Protein AF-A0A843HY31-F1 (afdb_monomer_lite)

Secondary structure (DSSP, 8-state):
--HHHHHHHHHHHHHHHHHHHHHHHHHHHHHHHHHHHHHHHHSPPPTT-EE-TTS-EE-TTT--BSEEEEEETTEEEEEE---HHHHHHHHHHHHHHHHHHHHHHH--SSPEEE-TT--EEE-HHHHHHHHHTT-S---EEE-TTS-HHHHHHHHHHHHHHHHT----HHHHHHHHHH--S--GGGT---GGGS-GGG-PPP-TTT-------EEEPTTT--EEEGGG----------

pLDDT: mean 78.97, std 13.68, range [35.19, 96.44]

Sequence (238 aa):
MTNKEALKLLQSLNITLGVRLEQIRMNFENFIDKVAAAAEQNNAVENGDYIGDNGLLYCGKCNTPKQCEVEAFGKKRNVYCICKCKAEKLEATRAVDMVANSIREFGFKVPIVVDKDNVIVAGHTRLKAAEKLGIKKVPVIVADDLDEEQIKAFRLADNKTAELAEWDFAKLEEELKEIEMEMSQFGFTSFEDVDWAGVEDLNDNNYDPPEKEMLECPNCHHVDTANRFKKVEGSADE

Structure (mmCIF, N/CA/C/O backbone):
data_AF-A0A843HY31-F1
#
_entry.id   AF-A0A843HY31-F1
#
loop_
_atom_site.group_PDB
_atom_site.id
_atom_site.type_symbol
_atom_site.label_atom_id
_atom_site.label_alt_id
_atom_site.label_comp_id
_atom_site.label_asym_id
_atom_site.label_entity_id
_atom_site.label_seq_id
_atom_site.pdbx_PDB_ins_code
_atom_site.Cartn_x
_atom_site.Cartn_y
_atom_site.Cartn_z
_atom_site.occupancy
_atom_site.B_iso_or_equiv
_atom_site.auth_seq_id
_atom_site.auth_comp_id
_atom_site.auth_asym_id
_atom_site.auth_atom_id
_atom_site.pdbx_PDB_model_num
ATOM 1 N N . MET A 1 1 ? -9.584 42.801 51.702 1.00 55.28 1 MET A N 1
ATOM 2 C CA . MET A 1 1 ? -10.502 41.714 51.314 1.00 55.28 1 MET A CA 1
ATOM 3 C C . MET A 1 1 ? -11.025 41.073 52.585 1.00 55.28 1 MET A C 1
ATOM 5 O O . MET A 1 1 ? -10.232 40.570 53.371 1.00 55.28 1 MET A O 1
ATOM 9 N N . THR A 1 2 ? -12.321 41.175 52.851 1.00 68.56 2 THR A N 1
ATOM 10 C CA . THR A 1 2 ? -12.939 40.503 54.004 1.00 68.56 2 THR A CA 1
ATOM 11 C C . THR A 1 2 ? -13.049 38.997 53.732 1.00 68.56 2 THR A C 1
ATOM 13 O O . THR A 1 2 ? -13.167 38.585 52.578 1.00 68.56 2 THR A O 1
ATOM 16 N N . ASN A 1 3 ? -13.071 38.151 54.773 1.00 60.94 3 ASN A N 1
ATOM 17 C CA . ASN A 1 3 ? -13.284 36.696 54.617 1.00 60.94 3 ASN A CA 1
ATOM 18 C C . ASN A 1 3 ? -14.548 36.362 53.799 1.00 60.94 3 ASN A C 1
ATOM 20 O O . ASN A 1 3 ? -14.604 35.348 53.111 1.00 60.94 3 ASN A O 1
ATOM 24 N N . LYS A 1 4 ? -15.550 37.250 53.820 1.00 62.88 4 LYS A N 1
ATOM 25 C CA . LYS A 1 4 ? -16.799 37.121 53.060 1.00 62.88 4 LYS A CA 1
ATOM 26 C C . LYS A 1 4 ? -16.617 37.364 51.553 1.00 62.88 4 LYS A C 1
ATOM 28 O O . LYS A 1 4 ? -17.332 36.768 50.754 1.00 62.88 4 LYS A O 1
ATOM 33 N N . GLU A 1 5 ? -15.670 38.214 51.162 1.00 65.38 5 GLU A N 1
ATOM 34 C CA . GLU A 1 5 ? -15.313 38.471 49.758 1.00 65.38 5 GLU A CA 1
ATOM 35 C C . GLU A 1 5 ? -14.440 37.347 49.189 1.00 65.38 5 GLU A C 1
ATOM 37 O O . GLU A 1 5 ? -14.683 36.900 48.070 1.00 65.38 5 GLU A O 1
ATOM 42 N N . ALA A 1 6 ? -13.497 36.825 49.983 1.00 58.88 6 ALA A N 1
ATOM 43 C CA . ALA A 1 6 ? -12.679 35.670 49.604 1.00 58.88 6 ALA A CA 1
ATOM 44 C C . ALA A 1 6 ? -13.532 34.405 49.384 1.00 58.88 6 ALA A C 1
ATOM 46 O O . ALA A 1 6 ? -13.335 33.688 48.405 1.00 58.88 6 ALA A O 1
ATOM 47 N N . LEU A 1 7 ? -14.538 34.171 50.238 1.00 62.31 7 LEU A N 1
ATOM 48 C CA . LEU A 1 7 ? -15.457 33.037 50.097 1.00 62.31 7 LEU A CA 1
ATOM 49 C C . LEU A 1 7 ? -16.312 33.133 48.821 1.00 62.31 7 LEU A C 1
ATOM 51 O O . LEU A 1 7 ? -16.520 32.129 48.146 1.00 62.31 7 LEU A O 1
ATOM 55 N N . LYS A 1 8 ? -16.767 34.341 48.458 1.00 66.31 8 LYS A N 1
ATOM 56 C CA . LYS A 1 8 ? -17.518 34.573 47.212 1.00 66.31 8 LYS A CA 1
ATOM 57 C C . LYS A 1 8 ? -16.664 34.335 45.966 1.00 66.31 8 LYS A C 1
ATOM 59 O O . LYS A 1 8 ? -17.167 33.758 45.008 1.00 66.31 8 LYS A O 1
ATOM 64 N N . LEU A 1 9 ? -15.393 34.742 45.992 1.00 65.31 9 LEU A N 1
ATOM 65 C CA . LEU A 1 9 ? -14.428 34.492 44.914 1.00 65.31 9 LEU A CA 1
ATOM 66 C C . LEU A 1 9 ? -14.109 33.000 44.754 1.00 65.31 9 LEU A C 1
ATOM 68 O O . LEU A 1 9 ? -14.070 32.499 43.636 1.00 65.31 9 LEU A O 1
ATOM 72 N N . LEU A 1 10 ? -13.935 32.268 45.859 1.00 54.38 10 LEU A N 1
ATOM 73 C CA . LEU A 1 10 ? -13.732 30.815 45.820 1.00 54.38 10 LEU A CA 1
ATOM 74 C C . LEU A 1 10 ? -14.971 30.077 45.295 1.00 54.38 10 LEU A C 1
ATOM 76 O O . LEU A 1 10 ? -14.845 29.155 44.491 1.00 54.38 10 LEU A O 1
ATOM 80 N N . GLN A 1 11 ? -16.171 30.507 45.697 1.00 57.31 11 GLN A N 1
ATOM 81 C CA . GLN A 1 11 ? -17.425 29.956 45.179 1.00 57.31 11 GLN A CA 1
ATOM 82 C C . GLN A 1 11 ? -17.591 30.224 43.677 1.00 57.31 11 GLN A C 1
ATOM 84 O O . GLN A 1 11 ? -17.945 29.306 42.938 1.00 57.31 11 GLN A O 1
ATOM 89 N N . SER A 1 12 ? -17.298 31.439 43.199 1.00 63.44 12 SER A N 1
ATOM 90 C CA . SER A 1 12 ? -17.402 31.765 41.771 1.00 63.44 12 SER A CA 1
ATOM 91 C C . SER A 1 12 ? -16.345 31.052 40.920 1.00 63.44 12 SER A C 1
ATOM 93 O O . SER A 1 12 ? -16.667 30.597 39.822 1.00 63.44 12 SER A O 1
ATOM 95 N N . LEU A 1 13 ? -15.116 30.886 41.422 1.00 57.25 13 LEU A N 1
ATOM 96 C CA . LEU A 1 13 ? -14.062 30.101 40.765 1.00 57.25 13 LEU A CA 1
ATOM 97 C C . LEU A 1 13 ? -14.448 28.621 40.635 1.00 57.25 13 LEU A C 1
ATOM 99 O O . LEU A 1 13 ? -14.335 28.075 39.540 1.00 57.25 13 LEU A O 1
ATOM 103 N N . ASN A 1 14 ? -14.977 27.998 41.695 1.00 53.09 14 ASN A N 1
ATOM 104 C CA . ASN A 1 14 ? -15.462 26.612 41.645 1.00 53.09 14 ASN A CA 1
ATOM 105 C C . ASN A 1 14 ? -16.632 26.429 40.671 1.00 53.09 14 ASN A C 1
ATOM 107 O O . ASN A 1 14 ? -16.659 25.450 39.930 1.00 53.09 14 ASN A O 1
ATOM 111 N N . ILE A 1 15 ? -17.577 27.376 40.627 1.00 63.41 15 ILE A N 1
ATOM 112 C CA . ILE A 1 15 ? -18.678 27.349 39.650 1.00 63.41 15 ILE A CA 1
ATOM 113 C C . ILE A 1 15 ? -18.122 27.454 38.223 1.00 63.41 15 ILE A C 1
ATOM 115 O O . ILE A 1 15 ? -18.521 26.692 37.348 1.00 63.41 15 ILE A O 1
ATOM 119 N N . THR A 1 16 ? -17.168 28.357 37.986 1.00 60.66 16 THR A N 1
ATOM 120 C CA . THR A 1 16 ? -16.591 28.576 36.649 1.00 60.66 16 THR A CA 1
ATOM 121 C C . THR A 1 16 ? -15.786 27.361 36.179 1.00 60.66 16 THR A C 1
ATOM 123 O O . THR A 1 16 ? -15.921 26.952 35.029 1.00 60.66 16 THR A O 1
ATOM 126 N N . LEU A 1 17 ? -14.996 26.745 37.065 1.00 55.59 17 LEU A N 1
ATOM 127 C CA . LEU A 1 17 ? -14.279 25.491 36.802 1.00 55.59 17 LEU A CA 1
ATOM 128 C C . LEU A 1 17 ? -15.244 24.331 36.533 1.00 55.59 17 LEU A C 1
ATOM 130 O O . LEU A 1 17 ? -15.039 23.590 35.575 1.00 55.59 17 LEU A O 1
ATOM 134 N N . GLY A 1 18 ? -16.324 24.219 37.313 1.00 59.91 18 GLY A N 1
ATOM 135 C CA . GLY A 1 18 ? -17.368 23.211 37.111 1.00 59.91 18 GLY A CA 1
ATOM 136 C C . GLY A 1 18 ? -18.074 23.348 35.759 1.00 59.91 18 GLY A C 1
ATOM 137 O O . GLY A 1 18 ? -18.205 22.367 35.037 1.00 59.91 18 GLY A O 1
ATOM 138 N N . VAL A 1 19 ? -18.445 24.570 35.360 1.00 62.41 19 VAL A N 1
ATOM 139 C CA . VAL A 1 19 ? -19.055 24.842 34.043 1.00 62.41 19 VAL A CA 1
ATOM 140 C C . VAL A 1 19 ? -18.081 24.530 32.903 1.00 62.41 19 VAL A C 1
ATOM 142 O O . VAL A 1 19 ? -18.484 23.987 31.877 1.00 62.41 19 VAL A O 1
ATOM 145 N N . ARG A 1 20 ? -16.788 24.831 33.073 1.00 64.00 20 ARG A N 1
ATOM 146 C CA . ARG A 1 20 ? -15.760 24.563 32.055 1.00 64.00 20 ARG A CA 1
ATOM 147 C C . ARG A 1 20 ? -15.500 23.064 31.880 1.00 64.00 20 ARG A C 1
ATOM 149 O O . ARG A 1 20 ? -15.344 22.617 30.749 1.00 64.00 20 ARG A O 1
ATOM 156 N N . LEU A 1 21 ? -15.506 22.296 32.972 1.00 61.78 21 LEU A N 1
ATOM 157 C CA . LEU A 1 21 ? -15.411 20.833 32.947 1.00 61.78 21 LEU A CA 1
ATOM 158 C C . LEU A 1 21 ? -16.640 20.194 32.291 1.00 61.78 21 LEU A C 1
ATOM 160 O O . LEU A 1 21 ? -16.485 19.320 31.440 1.00 61.78 21 LEU A O 1
ATOM 164 N N . GLU A 1 22 ? -17.844 20.675 32.606 1.00 66.25 22 GLU A N 1
ATOM 165 C CA . GLU A 1 22 ? -19.076 20.172 31.988 1.00 66.25 22 GLU A CA 1
ATOM 166 C C . GLU A 1 22 ? -19.134 20.506 30.487 1.00 66.25 22 GLU A C 1
ATOM 168 O O . GLU A 1 22 ? -19.556 19.682 29.679 1.00 66.25 22 GLU A O 1
ATOM 173 N N . GLN A 1 23 ? -18.620 21.673 30.083 1.00 66.44 23 GLN A N 1
ATOM 174 C CA . GLN A 1 23 ? -18.510 22.053 28.673 1.00 66.44 23 GLN A CA 1
ATOM 175 C C . GLN A 1 23 ? -17.504 21.178 27.911 1.00 66.44 23 GLN A C 1
ATOM 177 O O . GLN A 1 23 ? -17.782 20.773 26.782 1.00 66.44 23 GLN A O 1
ATOM 182 N N . ILE A 1 24 ? -16.349 20.864 28.509 1.00 69.00 24 ILE A N 1
ATOM 183 C CA . ILE A 1 24 ? -15.359 19.941 27.926 1.00 69.00 24 ILE A CA 1
ATOM 184 C C . ILE A 1 24 ? -15.965 18.542 27.785 1.00 69.00 24 ILE A C 1
ATOM 186 O O . ILE A 1 24 ? -15.855 17.933 26.721 1.00 69.00 24 ILE A O 1
ATOM 190 N N . ARG A 1 25 ? -16.676 18.070 28.814 1.00 70.62 25 ARG A N 1
ATOM 191 C CA . ARG A 1 25 ? -17.401 16.798 28.787 1.00 70.62 25 ARG A CA 1
ATOM 192 C C . ARG A 1 25 ? -18.459 16.770 27.681 1.00 70.62 25 ARG A C 1
ATOM 194 O O . ARG A 1 25 ? -18.478 15.821 26.907 1.00 70.62 25 ARG A O 1
ATOM 201 N N . MET A 1 26 ? -19.293 17.805 27.560 1.00 68.88 26 MET A N 1
ATOM 202 C CA . MET A 1 26 ? -20.284 17.916 26.479 1.00 68.88 26 MET A CA 1
ATOM 203 C C . MET A 1 26 ? -19.630 17.934 25.095 1.00 68.88 26 MET A C 1
ATOM 205 O O . MET A 1 26 ? -20.127 17.298 24.169 1.00 68.88 26 MET A O 1
ATOM 209 N N . ASN A 1 27 ? -18.519 18.655 24.930 1.00 74.12 27 ASN A N 1
ATOM 210 C CA . ASN A 1 27 ? -17.796 18.699 23.659 1.00 74.12 27 ASN A CA 1
ATOM 211 C C . ASN A 1 27 ? -17.230 17.321 23.290 1.00 74.12 27 ASN A C 1
ATOM 213 O O . ASN A 1 27 ? -17.292 16.937 22.124 1.00 74.12 27 ASN A O 1
ATOM 217 N N . PHE A 1 28 ? -16.730 16.572 24.275 1.00 69.94 28 PHE A N 1
ATOM 218 C CA . PHE A 1 28 ? -16.231 15.217 24.072 1.00 69.94 28 PHE A CA 1
ATOM 219 C C . PHE A 1 28 ? -17.364 14.217 23.793 1.00 69.94 28 PHE A C 1
ATOM 221 O O . PHE A 1 28 ? -17.257 13.453 22.842 1.00 69.94 28 PHE A O 1
ATOM 228 N N . GLU A 1 29 ? -18.480 14.257 24.536 1.00 70.56 29 GLU A N 1
ATOM 229 C CA . GLU A 1 29 ? -19.664 13.422 24.253 1.00 70.56 29 GLU A CA 1
ATOM 230 C C . GLU A 1 29 ? -20.177 13.674 22.819 1.00 70.56 29 GLU A C 1
ATOM 232 O O . GLU A 1 29 ? -20.339 12.730 22.048 1.00 70.56 29 GLU A O 1
ATOM 237 N N . ASN A 1 30 ? -20.293 14.942 22.403 1.00 73.12 30 ASN A N 1
ATOM 238 C CA . ASN A 1 30 ? -20.674 15.309 21.033 1.00 73.12 30 ASN A CA 1
ATOM 239 C C . ASN A 1 30 ? -19.665 14.839 19.972 1.00 73.12 30 ASN A C 1
ATOM 241 O O . ASN A 1 30 ? -20.046 14.548 18.837 1.00 73.12 30 ASN A O 1
ATOM 245 N N . PHE A 1 31 ? -18.371 14.823 20.298 1.00 74.00 31 PHE A N 1
ATOM 246 C CA . PHE A 1 31 ? -17.336 14.302 19.407 1.00 74.00 31 PHE A CA 1
ATOM 247 C C . PHE A 1 31 ? -17.479 12.788 19.232 1.00 74.00 31 PHE A C 1
ATOM 249 O O . PHE A 1 31 ? -17.497 12.316 18.097 1.00 74.00 31 PHE A O 1
ATOM 256 N N . ILE A 1 32 ? -17.666 12.046 20.327 1.00 68.00 32 ILE A N 1
ATOM 257 C CA . ILE A 1 32 ? -17.896 10.597 20.294 1.00 68.00 32 ILE A CA 1
ATOM 258 C C . ILE A 1 32 ? -19.148 10.258 19.479 1.00 68.00 32 ILE A C 1
ATOM 260 O O . ILE A 1 32 ? -19.078 9.381 18.620 1.00 68.00 32 ILE A O 1
ATOM 264 N N . ASP A 1 33 ? -20.252 10.986 19.659 1.00 69.69 33 ASP A N 1
ATOM 265 C CA . ASP A 1 33 ? -21.485 10.758 18.893 1.00 69.69 33 ASP A CA 1
ATOM 266 C C . ASP A 1 33 ? -21.287 11.013 17.387 1.00 69.69 33 ASP A C 1
ATOM 268 O O . ASP A 1 33 ? -21.776 10.254 16.547 1.00 69.69 33 ASP A O 1
ATOM 272 N N . LYS A 1 34 ? -20.511 12.042 17.020 1.00 70.81 34 LYS A N 1
ATOM 273 C CA . LYS A 1 34 ? -20.154 12.312 15.616 1.00 70.81 34 LYS A CA 1
ATOM 274 C C . LYS A 1 34 ? -19.265 11.225 15.021 1.00 70.81 34 LYS A C 1
ATOM 276 O O . LYS A 1 34 ? -19.491 10.827 13.880 1.00 70.81 34 LYS A O 1
ATOM 281 N N . VAL A 1 35 ? -18.264 10.757 15.766 1.00 67.06 35 VAL A N 1
ATOM 282 C CA . VAL A 1 35 ? -17.368 9.677 15.329 1.00 67.06 35 VAL A CA 1
ATOM 283 C C . VAL A 1 35 ? -18.152 8.377 15.169 1.00 67.06 35 VAL A C 1
ATOM 285 O O . VAL A 1 35 ? -18.009 7.713 14.145 1.00 67.06 35 VAL A O 1
ATOM 288 N N . ALA A 1 36 ? -19.037 8.050 16.113 1.00 65.06 36 ALA A N 1
ATOM 289 C CA . ALA A 1 36 ? -19.906 6.880 16.032 1.00 65.06 36 ALA A CA 1
ATOM 290 C C . ALA A 1 36 ? -20.819 6.932 14.793 1.00 65.06 36 ALA A C 1
ATOM 292 O O . ALA A 1 36 ? -20.851 5.975 14.018 1.00 65.06 36 ALA A O 1
ATOM 293 N N . ALA A 1 37 ? -21.470 8.072 14.538 1.00 66.19 37 ALA A N 1
ATOM 294 C CA . ALA A 1 37 ? -22.318 8.267 13.360 1.00 66.19 37 ALA A CA 1
ATOM 295 C C . ALA A 1 37 ? -21.533 8.213 12.032 1.00 66.19 37 ALA A C 1
ATOM 297 O O . ALA A 1 37 ? -22.005 7.652 11.042 1.00 66.19 37 ALA A O 1
ATOM 298 N N . ALA A 1 38 ? -20.316 8.767 11.992 1.00 63.62 38 ALA A N 1
ATOM 299 C CA . ALA A 1 38 ? -19.441 8.681 10.820 1.00 63.62 38 ALA A CA 1
ATOM 300 C C . ALA A 1 38 ? -18.944 7.246 10.572 1.00 63.62 38 ALA A C 1
ATOM 302 O O . ALA A 1 38 ? -18.761 6.831 9.423 1.00 63.62 38 ALA A O 1
ATOM 303 N N . ALA A 1 39 ? -18.734 6.479 11.641 1.00 61.28 39 ALA A N 1
ATOM 304 C CA . ALA A 1 39 ? -18.304 5.094 11.558 1.00 61.28 39 ALA A CA 1
ATOM 305 C C . ALA A 1 39 ? -19.439 4.176 11.062 1.00 61.28 39 ALA A C 1
ATOM 307 O O . ALA A 1 39 ? -19.169 3.294 10.250 1.00 61.28 39 ALA A O 1
ATOM 308 N N . GLU A 1 40 ? -20.700 4.437 11.431 1.00 61.56 40 GLU A N 1
ATOM 309 C CA . GLU A 1 40 ? -21.890 3.747 10.892 1.00 61.56 40 GLU A CA 1
ATOM 310 C C . GLU A 1 40 ? -22.047 3.912 9.374 1.00 61.56 40 GLU A C 1
ATOM 312 O O . GLU A 1 40 ? -22.313 2.942 8.665 1.00 61.56 40 GLU A O 1
ATOM 317 N N . GLN A 1 41 ? -21.841 5.125 8.853 1.00 57.25 41 GLN A N 1
ATOM 318 C CA . GLN A 1 41 ? -21.967 5.401 7.415 1.00 57.25 41 GLN A CA 1
ATOM 319 C C . GLN A 1 41 ? -20.871 4.722 6.584 1.00 57.25 41 GLN A C 1
ATOM 321 O O . GLN A 1 41 ? -21.101 4.354 5.432 1.00 57.25 41 GLN A O 1
ATOM 326 N N . ASN A 1 42 ? -19.679 4.545 7.162 1.00 57.78 42 ASN A N 1
ATOM 327 C CA . ASN A 1 42 ? -18.534 3.971 6.464 1.00 57.78 42 ASN A CA 1
ATOM 328 C C . ASN A 1 42 ? -18.399 2.458 6.664 1.00 57.78 42 ASN A C 1
ATOM 330 O O . ASN A 1 42 ? -17.878 1.797 5.770 1.00 57.78 42 ASN A O 1
ATOM 334 N N . ASN A 1 43 ? -18.847 1.891 7.788 1.00 62.09 43 ASN A N 1
ATOM 335 C CA . ASN A 1 43 ? -18.750 0.467 8.135 1.00 62.09 43 ASN A CA 1
ATOM 336 C C . ASN A 1 43 ? -20.127 -0.209 8.141 1.00 62.09 43 ASN A C 1
ATOM 338 O O . ASN A 1 43 ? -20.573 -0.731 9.160 1.00 62.09 43 ASN A O 1
ATOM 342 N N . ALA A 1 44 ? -20.783 -0.228 6.979 1.00 65.94 44 ALA A N 1
ATOM 343 C CA . ALA A 1 44 ? -22.019 -0.979 6.799 1.00 65.94 44 ALA A CA 1
ATOM 344 C C . ALA A 1 44 ? -21.813 -2.479 7.087 1.00 65.94 44 ALA A C 1
ATOM 346 O O . ALA A 1 44 ? -20.762 -3.046 6.773 1.00 65.94 44 ALA A O 1
ATOM 347 N N . VAL A 1 45 ? -22.839 -3.111 7.663 1.00 75.75 45 VAL A N 1
ATOM 348 C CA . VAL A 1 45 ? -22.921 -4.572 7.785 1.00 75.75 45 VAL A CA 1
ATOM 349 C C . VAL A 1 45 ? -22.910 -5.161 6.376 1.00 75.75 45 VAL A C 1
ATOM 351 O O . VAL A 1 45 ? -23.760 -4.836 5.545 1.00 75.75 45 VAL A O 1
ATOM 354 N N . GLU A 1 46 ? -21.921 -5.999 6.095 1.00 81.38 46 GLU A N 1
ATOM 355 C CA . GLU A 1 46 ? -21.742 -6.653 4.804 1.00 81.38 46 GLU A CA 1
ATOM 356 C C . GLU A 1 46 ? -22.324 -8.071 4.844 1.00 81.38 46 GLU A C 1
ATOM 358 O O . GLU A 1 46 ? -22.477 -8.689 5.898 1.00 81.38 46 GLU A O 1
ATOM 363 N N . ASN A 1 47 ? -22.656 -8.607 3.669 1.00 77.81 47 ASN A N 1
ATOM 364 C CA . ASN A 1 47 ? -23.191 -9.959 3.569 1.00 77.81 47 ASN A CA 1
ATOM 365 C C . ASN A 1 47 ? -22.147 -10.983 4.057 1.00 77.81 47 ASN A C 1
ATOM 367 O O . ASN A 1 47 ? -21.034 -11.028 3.531 1.00 77.81 47 ASN A O 1
ATOM 371 N N . GLY A 1 48 ? -22.516 -11.784 5.060 1.00 82.25 48 GLY A N 1
ATOM 372 C CA . GLY A 1 48 ? -21.640 -12.753 5.723 1.00 82.25 48 GLY A CA 1
ATOM 373 C C . GLY A 1 48 ? -21.054 -12.291 7.060 1.00 82.25 48 GLY A C 1
ATOM 374 O O . GLY A 1 48 ? -20.505 -13.124 7.777 1.00 82.25 48 GLY A O 1
ATOM 375 N N . ASP A 1 49 ? -21.175 -11.012 7.429 1.00 88.56 49 ASP A N 1
ATOM 376 C CA . ASP A 1 49 ? -20.829 -10.553 8.780 1.00 88.56 49 ASP A CA 1
ATOM 377 C C . ASP A 1 49 ? -21.732 -11.205 9.842 1.00 88.56 49 ASP A C 1
ATOM 379 O O . ASP A 1 49 ? -22.893 -11.529 9.580 1.00 88.56 49 ASP A O 1
ATOM 383 N N . TYR A 1 50 ? -21.209 -11.386 11.057 1.00 87.88 50 TYR A N 1
ATOM 384 C CA . TYR A 1 50 ? -21.916 -12.068 12.146 1.00 87.88 50 TYR A CA 1
ATOM 385 C C . TYR A 1 50 ? -21.689 -11.387 13.499 1.00 87.88 50 TYR A C 1
ATOM 387 O O . TYR A 1 50 ? -20.719 -10.658 13.688 1.00 87.88 50 TYR A O 1
ATOM 395 N N . ILE A 1 51 ? -22.594 -11.621 14.451 1.00 90.44 51 ILE A N 1
ATOM 396 C CA . ILE A 1 51 ? -22.445 -11.166 15.839 1.00 90.44 51 ILE A CA 1
ATOM 397 C C . ILE A 1 51 ? -21.759 -12.275 16.639 1.00 90.44 51 ILE A C 1
ATOM 399 O O . ILE A 1 51 ? -22.214 -13.418 16.614 1.00 90.44 51 ILE A O 1
ATOM 403 N N . GLY A 1 52 ? -20.657 -11.952 17.315 1.00 85.62 52 GLY A N 1
ATOM 404 C CA . GLY A 1 52 ? -19.940 -12.890 18.179 1.00 85.62 52 GLY A CA 1
ATOM 405 C C . GLY A 1 52 ? -20.606 -13.059 19.548 1.00 85.62 52 GLY A C 1
ATOM 406 O O . GLY A 1 52 ? -21.494 -12.296 19.922 1.00 85.62 52 GLY A O 1
ATOM 407 N N . ASP A 1 53 ? -20.130 -14.019 20.342 1.00 84.69 53 ASP A N 1
ATOM 408 C CA . ASP A 1 53 ? -20.679 -14.321 21.681 1.00 84.69 53 ASP A CA 1
ATOM 409 C C . ASP A 1 53 ? -20.608 -13.141 22.669 1.00 84.69 53 ASP A C 1
ATOM 411 O O . ASP A 1 53 ? -21.345 -13.086 23.649 1.00 84.69 53 ASP A O 1
ATOM 415 N N . ASN A 1 54 ? -19.721 -12.180 22.408 1.00 82.88 54 ASN A N 1
ATOM 416 C CA . ASN A 1 54 ? -19.579 -10.933 23.162 1.00 82.88 54 ASN A CA 1
ATOM 417 C C . ASN A 1 54 ? -20.551 -9.826 22.705 1.00 82.88 54 ASN A C 1
ATOM 419 O O . ASN A 1 54 ? -20.462 -8.705 23.198 1.00 82.88 54 ASN A O 1
ATOM 423 N N . GLY A 1 55 ? -21.446 -10.105 21.754 1.00 84.00 55 GLY A N 1
ATOM 424 C CA . GLY A 1 55 ? -22.395 -9.130 21.215 1.00 84.00 55 GLY A CA 1
ATOM 425 C C . GLY A 1 55 ? -21.786 -8.105 20.251 1.00 84.00 55 GLY A C 1
ATOM 426 O O . GLY A 1 55 ? -22.479 -7.162 19.872 1.00 84.00 55 GLY A O 1
ATOM 427 N N . LEU A 1 56 ? -20.520 -8.266 19.846 1.00 87.25 56 LEU A N 1
ATOM 428 C CA . LEU A 1 56 ? -19.852 -7.387 18.878 1.00 87.25 56 LEU A CA 1
ATOM 429 C C . LEU A 1 56 ? -20.019 -7.910 17.447 1.00 87.25 56 LEU A C 1
ATOM 431 O O . LEU A 1 56 ? -20.088 -9.118 17.220 1.00 87.25 56 LEU A O 1
ATOM 435 N N . LEU A 1 57 ? -20.046 -7.001 16.472 1.00 88.00 57 LEU A N 1
ATOM 436 C CA . LEU A 1 57 ? -20.031 -7.336 15.047 1.00 88.00 57 LEU A CA 1
ATOM 437 C C . LEU A 1 57 ? -18.640 -7.799 14.586 1.00 88.00 57 LEU A C 1
ATOM 439 O O . LEU A 1 57 ? -17.638 -7.134 14.850 1.00 88.00 57 LEU A O 1
ATOM 443 N N . TYR A 1 58 ? -18.590 -8.886 13.819 1.00 88.50 58 TYR A N 1
ATOM 444 C CA . TYR A 1 58 ? -17.391 -9.471 13.221 1.00 88.50 58 TYR A CA 1
ATOM 445 C C . TYR A 1 58 ? -17.493 -9.532 11.700 1.00 88.50 58 TYR A C 1
ATOM 447 O O . TYR A 1 58 ? -18.566 -9.710 11.125 1.00 88.50 58 TYR A O 1
ATOM 455 N N . CYS A 1 59 ? -16.340 -9.397 11.044 1.00 87.62 59 CYS A N 1
ATOM 456 C CA . CYS A 1 59 ? -16.244 -9.514 9.598 1.00 87.62 59 CYS A CA 1
ATOM 457 C C . CYS A 1 59 ? -16.393 -10.969 9.138 1.00 87.62 59 CYS A C 1
ATOM 459 O O . CYS A 1 59 ? -15.580 -11.806 9.517 1.00 87.62 59 CYS A O 1
ATOM 461 N N . GLY A 1 60 ? -17.312 -11.240 8.211 1.00 86.38 60 GLY A N 1
ATOM 462 C CA . GLY A 1 60 ? -17.535 -12.587 7.663 1.00 86.38 60 GLY A CA 1
ATOM 463 C C . GLY A 1 60 ? -16.393 -13.180 6.836 1.00 86.38 60 GLY A C 1
ATOM 464 O O . GLY A 1 60 ? -16.401 -14.364 6.516 1.00 86.38 60 GLY A O 1
ATOM 465 N N . LYS A 1 61 ? -15.418 -12.353 6.440 1.00 87.75 61 LYS A N 1
ATOM 466 C CA . LYS A 1 61 ? -14.296 -12.764 5.583 1.00 87.75 61 LYS A CA 1
ATOM 467 C C . LYS A 1 61 ? -13.020 -13.068 6.362 1.00 87.75 61 LYS A C 1
ATOM 469 O O . LYS A 1 61 ? -12.289 -13.982 6.002 1.00 87.75 61 LYS A O 1
ATOM 474 N N . CYS A 1 62 ? -12.710 -12.255 7.368 1.00 87.75 62 CYS A N 1
ATOM 475 C CA . CYS A 1 62 ? -11.459 -12.364 8.128 1.00 87.75 62 CYS A CA 1
ATOM 476 C C . CYS A 1 62 ? -11.665 -12.598 9.621 1.00 87.75 62 CYS A C 1
ATOM 478 O O . CYS A 1 62 ? -10.676 -12.663 10.342 1.00 87.75 62 CYS A O 1
ATOM 480 N N . ASN A 1 63 ? -12.914 -12.672 10.087 1.00 86.75 63 ASN A N 1
ATOM 481 C CA . ASN A 1 63 ? -13.278 -12.921 11.482 1.00 86.75 63 ASN A CA 1
ATOM 482 C C . ASN A 1 63 ? -12.651 -11.934 12.480 1.00 86.75 63 ASN A C 1
ATOM 484 O O . ASN A 1 63 ? -12.567 -12.216 13.670 1.00 86.75 63 ASN A O 1
ATOM 488 N N . THR A 1 64 ? -12.222 -10.756 12.014 1.00 87.38 64 THR A N 1
ATOM 489 C CA . THR A 1 64 ? -11.767 -9.673 12.894 1.00 87.38 64 THR A CA 1
ATOM 490 C C . THR A 1 64 ? -12.950 -8.801 13.311 1.00 87.38 64 THR A C 1
ATOM 492 O O . THR A 1 64 ? -13.899 -8.646 12.527 1.00 87.38 64 THR A O 1
ATOM 495 N N . PRO A 1 65 ? -12.925 -8.244 14.535 1.00 87.56 65 PRO A N 1
ATOM 496 C CA . PRO A 1 65 ? -14.012 -7.415 15.034 1.00 87.56 65 PRO A CA 1
ATOM 497 C C . PRO A 1 65 ? -14.182 -6.153 14.175 1.00 87.56 65 PRO A C 1
ATOM 499 O O . PRO A 1 65 ? -13.228 -5.427 13.900 1.00 87.56 65 PRO A O 1
ATOM 502 N N . LYS A 1 66 ? -15.424 -5.899 13.754 1.00 87.06 66 LYS A N 1
ATOM 503 C CA . LYS A 1 66 ? -15.892 -4.645 13.138 1.00 87.06 66 LYS A CA 1
ATOM 504 C C . LYS A 1 66 ? -16.468 -3.680 14.173 1.00 87.06 66 LYS A C 1
ATOM 506 O O . LYS A 1 66 ? -16.831 -2.561 13.823 1.00 87.06 66 LYS A O 1
ATOM 511 N N . GLN A 1 67 ? -16.565 -4.100 15.430 1.00 88.38 67 GLN A N 1
ATOM 512 C CA . GLN A 1 67 ? -16.949 -3.261 16.554 1.00 88.38 67 GLN A CA 1
ATOM 513 C C . GLN A 1 67 ? -16.056 -3.537 17.755 1.00 88.38 67 GLN A C 1
ATOM 515 O O . GLN A 1 67 ? -15.628 -4.669 17.968 1.00 88.38 67 GLN A O 1
ATOM 520 N N . CYS A 1 68 ? -15.801 -2.501 18.541 1.00 84.44 68 CYS A N 1
ATOM 521 C CA . CYS A 1 68 ? -15.064 -2.578 19.788 1.00 84.44 68 CYS A CA 1
ATOM 522 C C . CYS A 1 68 ? -15.803 -1.774 20.872 1.00 84.44 68 CYS A C 1
ATOM 524 O O . CYS A 1 68 ? -16.468 -0.779 20.571 1.00 84.44 68 CYS A O 1
ATOM 526 N N . GLU A 1 69 ? -15.772 -2.259 22.116 1.00 84.44 69 GLU A N 1
ATOM 527 C CA . GLU A 1 69 ? -16.395 -1.579 23.258 1.00 84.44 69 GLU A CA 1
ATOM 528 C C . GLU A 1 69 ? -15.425 -0.519 23.785 1.00 84.44 69 GLU A C 1
ATOM 530 O O . GLU A 1 69 ? -14.275 -0.819 24.101 1.00 84.44 69 GLU A O 1
ATOM 535 N N . VAL A 1 70 ? -15.889 0.724 23.869 1.00 79.56 70 VAL A N 1
ATOM 536 C CA . VAL A 1 70 ? -15.146 1.847 24.436 1.00 79.56 70 VAL A CA 1
ATOM 537 C C . VAL A 1 70 ? -15.909 2.361 25.647 1.00 79.56 70 VAL A C 1
ATOM 539 O O . VAL A 1 70 ? -17.115 2.616 25.584 1.00 79.56 70 VAL A O 1
ATOM 542 N N . GLU A 1 71 ? -15.198 2.522 26.758 1.00 79.12 71 GLU A N 1
ATOM 543 C CA . GLU A 1 71 ? -15.723 3.130 27.973 1.00 79.12 71 GLU A CA 1
ATOM 544 C C . GLU A 1 71 ? -15.155 4.540 28.128 1.00 79.12 71 GLU A C 1
ATOM 546 O O . GLU A 1 71 ? -13.948 4.734 28.240 1.00 79.12 71 GLU A O 1
ATOM 551 N N . ALA A 1 72 ? -16.037 5.537 28.143 1.00 69.12 72 ALA A N 1
ATOM 552 C CA . ALA A 1 72 ? -15.667 6.922 28.407 1.00 69.12 72 ALA A CA 1
ATOM 553 C C . ALA A 1 72 ? -16.641 7.518 29.424 1.00 69.12 72 ALA A C 1
ATOM 555 O O . ALA A 1 72 ? -17.858 7.389 29.283 1.00 69.12 72 ALA A O 1
ATOM 556 N N . PHE A 1 73 ? -16.113 8.169 30.466 1.00 72.88 73 PHE A N 1
ATOM 557 C CA . PHE A 1 73 ? -16.910 8.792 31.534 1.00 72.88 73 PHE A CA 1
ATOM 558 C C . PHE A 1 73 ? -17.953 7.843 32.167 1.00 72.88 73 PHE A C 1
ATOM 560 O O . PHE A 1 73 ? -19.084 8.245 32.444 1.00 72.88 73 PHE A O 1
ATOM 567 N N . GLY A 1 74 ? -17.592 6.566 32.357 1.00 74.69 74 GLY A N 1
ATOM 568 C CA . GLY A 1 74 ? -18.467 5.536 32.937 1.00 74.69 74 GLY A CA 1
ATOM 569 C C . GLY A 1 74 ? -19.628 5.095 32.035 1.00 74.69 74 GLY A C 1
ATOM 570 O O . GLY A 1 74 ? -20.545 4.413 32.492 1.00 74.69 74 GLY A O 1
ATOM 571 N N . LYS A 1 75 ? -19.627 5.492 30.757 1.00 74.69 75 LYS A N 1
ATOM 572 C CA . LYS A 1 75 ? -20.584 5.035 29.746 1.00 74.69 75 LYS A CA 1
ATOM 573 C C . LYS A 1 75 ? -19.871 4.118 28.756 1.00 74.69 75 LYS A C 1
ATOM 575 O O . LYS A 1 75 ? -18.971 4.555 28.043 1.00 74.69 75 LYS A O 1
ATOM 580 N N . LYS A 1 76 ? -20.332 2.870 28.670 1.00 78.88 76 LYS A N 1
ATOM 581 C CA . LYS A 1 76 ? -19.918 1.914 27.638 1.00 78.88 76 LYS A CA 1
ATOM 582 C C . LYS A 1 76 ? -20.642 2.188 26.320 1.00 78.88 76 LYS A C 1
ATOM 584 O O . LYS A 1 76 ? -21.837 2.523 26.307 1.00 78.88 76 LYS A O 1
ATOM 589 N N . ARG A 1 77 ? -19.908 2.089 25.216 1.00 75.19 77 ARG A N 1
ATOM 590 C CA . ARG A 1 77 ? -20.386 2.308 23.847 1.00 75.19 77 ARG A CA 1
ATOM 591 C C . ARG A 1 77 ? -19.717 1.313 22.907 1.00 75.19 77 ARG A C 1
ATOM 593 O O . ARG A 1 77 ? -18.504 1.157 22.956 1.00 75.19 77 ARG A O 1
ATOM 600 N N . ASN A 1 78 ? -20.490 0.716 22.006 1.00 80.12 78 ASN A N 1
ATOM 601 C CA . ASN A 1 78 ? -19.928 -0.040 20.891 1.00 80.12 78 ASN A CA 1
ATOM 602 C C . ASN A 1 78 ? -19.673 0.932 19.745 1.00 80.12 78 ASN A C 1
ATOM 604 O O . ASN A 1 78 ? -20.603 1.580 19.265 1.00 80.12 78 ASN A O 1
ATOM 608 N N . VAL A 1 79 ? -18.421 1.039 19.318 1.00 79.56 79 VAL A N 1
ATOM 609 C CA . VAL A 1 79 ? -18.026 1.852 18.164 1.00 79.56 79 VAL A CA 1
ATOM 610 C C . VAL A 1 79 ? -17.589 0.939 17.031 1.00 79.56 79 VAL A C 1
ATOM 612 O O . VAL A 1 79 ? -17.118 -0.171 17.272 1.00 79.56 79 VAL A O 1
ATOM 615 N N . TYR A 1 80 ? -17.766 1.383 15.788 1.00 82.12 80 TYR A N 1
ATOM 616 C CA . TYR A 1 80 ? -17.321 0.615 14.630 1.00 82.12 80 TYR A CA 1
ATOM 617 C C . TYR A 1 80 ? -15.818 0.767 14.422 1.00 82.12 80 TYR A C 1
ATOM 619 O O . TYR A 1 80 ? -15.282 1.873 14.409 1.00 82.12 80 TYR A O 1
ATOM 627 N N . CYS A 1 81 ? -15.162 -0.362 14.195 1.00 82.19 81 CYS A N 1
ATOM 628 C CA . CYS A 1 81 ? -13.720 -0.501 14.060 1.00 82.19 81 CYS A CA 1
ATOM 629 C C . CYS A 1 81 ? -13.441 -1.124 12.675 1.00 82.19 81 CYS A C 1
ATOM 631 O O . CYS A 1 81 ? -14.280 -1.824 12.099 1.00 82.19 81 CYS A O 1
ATOM 633 N N . ILE A 1 82 ? -12.301 -0.794 12.067 1.00 84.44 82 ILE A N 1
ATOM 634 C CA . ILE A 1 82 ? -11.967 -1.259 10.713 1.00 84.44 82 ILE A CA 1
ATOM 635 C C . ILE A 1 82 ? -11.466 -2.704 10.807 1.00 84.44 82 ILE A C 1
ATOM 637 O O . ILE A 1 82 ? -10.489 -2.977 11.496 1.00 84.44 82 ILE A O 1
ATOM 641 N N . CYS A 1 83 ? -12.106 -3.633 10.092 1.00 85.62 83 CYS A N 1
ATOM 642 C CA . CYS A 1 83 ? -11.635 -5.018 10.032 1.00 85.62 83 CYS A CA 1
ATOM 643 C C . CYS A 1 83 ? -10.341 -5.147 9.211 1.00 85.62 83 CYS A C 1
ATOM 645 O O . CYS A 1 83 ? -10.058 -4.318 8.341 1.00 85.62 83 CYS A O 1
ATOM 647 N N . LYS A 1 84 ? -9.601 -6.245 9.398 1.00 85.56 84 LYS A N 1
ATOM 648 C CA . LYS A 1 84 ? -8.330 -6.511 8.700 1.00 85.56 84 LYS A CA 1
ATOM 649 C C . LYS A 1 84 ? -8.431 -6.365 7.178 1.00 85.56 84 LYS A C 1
ATOM 651 O O . LYS A 1 84 ? -7.660 -5.617 6.589 1.00 85.56 84 LYS A O 1
ATOM 656 N N . CYS A 1 85 ? -9.428 -6.989 6.543 1.00 85.25 85 CYS A N 1
ATOM 657 C CA . CYS A 1 85 ? -9.608 -6.884 5.087 1.00 85.25 85 CYS A CA 1
ATOM 658 C C . CYS A 1 85 ? -9.797 -5.441 4.607 1.00 85.25 85 CYS A C 1
ATOM 660 O O . CYS A 1 85 ? -9.390 -5.088 3.500 1.00 85.25 85 CYS A O 1
ATOM 662 N N . LYS A 1 86 ? -10.471 -4.617 5.412 1.00 85.31 86 LYS A N 1
ATOM 663 C CA . LYS A 1 86 ? -10.748 -3.230 5.062 1.00 85.31 86 LYS A CA 1
ATOM 664 C C . LYS A 1 86 ? -9.539 -2.339 5.319 1.00 85.31 86 LYS A C 1
ATOM 666 O O . LYS A 1 86 ? -9.281 -1.472 4.492 1.00 85.31 86 LYS A O 1
ATOM 671 N N . ALA A 1 87 ? -8.780 -2.599 6.381 1.00 84.25 87 ALA A N 1
ATOM 672 C CA . ALA A 1 87 ? -7.495 -1.954 6.631 1.00 84.25 87 ALA A CA 1
ATOM 673 C C . ALA A 1 87 ? -6.508 -2.236 5.485 1.00 84.25 87 ALA A C 1
ATOM 675 O O . ALA A 1 87 ? -6.000 -1.302 4.877 1.00 84.25 87 ALA A O 1
ATOM 676 N N . GLU A 1 88 ? -6.340 -3.503 5.091 1.00 82.19 88 GLU A N 1
ATOM 677 C CA . GLU A 1 88 ? -5.492 -3.900 3.953 1.00 82.19 88 GLU A CA 1
ATOM 678 C C . GLU A 1 88 ? -5.915 -3.206 2.648 1.00 82.19 88 GLU A C 1
ATOM 680 O O . GLU A 1 88 ? -5.082 -2.714 1.886 1.00 82.19 88 GLU A O 1
ATOM 685 N N . LYS A 1 89 ? -7.227 -3.122 2.391 1.00 83.94 89 LYS A N 1
ATOM 686 C CA . LYS A 1 89 ? -7.763 -2.426 1.214 1.00 83.94 89 LYS A CA 1
ATOM 687 C C . LYS A 1 89 ? -7.504 -0.918 1.265 1.00 83.94 89 LYS A C 1
ATOM 689 O O . LYS A 1 89 ? -7.210 -0.319 0.228 1.00 83.94 89 LYS A O 1
ATOM 694 N N . LEU A 1 90 ? -7.638 -0.307 2.441 1.00 81.44 90 LEU A N 1
ATOM 695 C CA . LEU A 1 90 ? -7.384 1.116 2.644 1.00 81.44 90 LEU A CA 1
ATOM 696 C C . LEU A 1 90 ? -5.903 1.437 2.426 1.00 81.44 90 LEU A C 1
ATOM 698 O O . LEU A 1 90 ? -5.603 2.340 1.653 1.00 81.44 90 LEU A O 1
ATOM 702 N N . GLU A 1 91 ? -4.995 0.643 2.996 1.00 78.00 91 GLU A N 1
ATOM 703 C CA . GLU A 1 91 ? -3.549 0.791 2.791 1.00 78.00 91 GLU A CA 1
ATOM 704 C C . GLU A 1 91 ? -3.156 0.624 1.321 1.00 78.00 91 GLU A C 1
ATOM 706 O O . GLU A 1 91 ? -2.439 1.456 0.766 1.00 78.00 91 GLU A O 1
ATOM 711 N N . ALA A 1 92 ? -3.694 -0.392 0.640 1.00 78.25 92 ALA A N 1
ATOM 712 C CA . ALA A 1 92 ? -3.454 -0.577 -0.790 1.00 78.25 92 ALA A CA 1
ATOM 713 C C . ALA A 1 92 ? -3.944 0.621 -1.625 1.00 78.25 92 ALA A C 1
ATOM 715 O O . ALA A 1 92 ? -3.302 1.004 -2.603 1.00 78.25 92 ALA A O 1
ATOM 716 N N . THR A 1 93 ? -5.069 1.229 -1.239 1.00 85.56 93 THR A N 1
ATOM 717 C CA . THR A 1 93 ? -5.589 2.440 -1.892 1.00 85.56 93 THR A CA 1
ATOM 718 C C . THR A 1 93 ? -4.690 3.640 -1.602 1.00 85.56 93 THR A C 1
ATOM 720 O O . THR A 1 93 ? -4.332 4.370 -2.522 1.00 85.56 93 THR A O 1
ATOM 723 N N . ARG A 1 94 ? -4.240 3.799 -0.353 1.00 86.50 94 ARG A N 1
ATOM 724 C CA . ARG A 1 94 ? -3.318 4.860 0.067 1.00 86.50 94 ARG A CA 1
ATOM 725 C C . ARG A 1 94 ? -2.006 4.803 -0.714 1.00 86.50 94 ARG A C 1
ATOM 727 O O . ARG A 1 94 ? -1.546 5.829 -1.204 1.00 86.50 94 ARG A O 1
ATOM 734 N N . ALA A 1 95 ? -1.445 3.609 -0.910 1.00 86.75 95 ALA A N 1
ATOM 735 C CA . ALA A 1 95 ? -0.244 3.413 -1.722 1.00 86.75 95 ALA A CA 1
ATOM 736 C C . ALA A 1 95 ? -0.436 3.870 -3.177 1.00 86.75 95 ALA A C 1
ATOM 738 O O . ALA A 1 95 ? 0.420 4.561 -3.731 1.00 86.75 95 ALA A O 1
ATOM 739 N N . VAL A 1 96 ? -1.573 3.529 -3.794 1.00 91.94 96 VAL A N 1
ATOM 740 C CA . VAL A 1 96 ? -1.915 4.001 -5.146 1.00 91.94 96 VAL A CA 1
ATOM 741 C C . VAL A 1 96 ? -2.040 5.524 -5.182 1.00 91.94 96 VAL A C 1
ATOM 743 O O . VAL A 1 96 ? -1.587 6.144 -6.141 1.00 91.94 96 VAL A O 1
ATOM 746 N N . ASP A 1 97 ? -2.600 6.129 -4.140 1.00 91.62 97 ASP A N 1
ATOM 747 C CA . ASP A 1 97 ? -2.835 7.571 -4.068 1.00 91.62 97 ASP A CA 1
ATOM 748 C C . ASP A 1 97 ? -1.532 8.357 -3.939 1.00 91.62 97 ASP A C 1
ATOM 750 O O . ASP A 1 97 ? -1.327 9.317 -4.681 1.00 91.62 97 ASP A O 1
ATOM 754 N N . MET A 1 98 ? -0.613 7.896 -3.089 1.00 91.31 98 MET A N 1
ATOM 755 C CA . MET A 1 98 ? 0.722 8.486 -2.951 1.00 91.31 98 MET A CA 1
ATOM 756 C C . MET A 1 98 ? 1.503 8.403 -4.271 1.00 91.31 98 MET A C 1
ATOM 758 O O . MET A 1 98 ? 2.083 9.392 -4.723 1.00 91.31 98 MET A O 1
ATOM 762 N N . VAL A 1 99 ? 1.453 7.252 -4.954 1.00 91.81 99 VAL A N 1
ATOM 763 C CA . VAL A 1 99 ? 2.091 7.085 -6.271 1.00 91.81 99 VAL A CA 1
ATOM 764 C C . VAL A 1 99 ? 1.409 7.947 -7.338 1.00 91.81 99 VAL A C 1
ATOM 766 O O . VAL A 1 99 ? 2.092 8.523 -8.182 1.00 91.81 99 VAL A O 1
ATOM 769 N N . ALA A 1 100 ? 0.084 8.095 -7.303 1.00 93.56 100 ALA A N 1
ATOM 770 C CA . ALA A 1 100 ? -0.642 8.976 -8.215 1.00 93.56 100 ALA A CA 1
ATOM 771 C C . ALA A 1 100 ? -0.276 10.451 -7.999 1.00 93.56 100 ALA A C 1
ATOM 773 O O . ALA A 1 100 ? -0.113 11.186 -8.971 1.00 93.56 100 ALA A O 1
ATOM 774 N N . ASN A 1 101 ? -0.097 10.880 -6.750 1.00 93.56 101 ASN A N 1
ATOM 775 C CA . ASN A 1 101 ? 0.388 12.222 -6.439 1.00 93.56 101 ASN A CA 1
ATOM 776 C C . ASN A 1 101 ? 1.810 12.421 -6.973 1.00 93.56 101 ASN A C 1
ATOM 778 O O . ASN A 1 101 ? 2.069 13.412 -7.650 1.00 93.56 101 ASN A O 1
ATOM 782 N N . SER A 1 102 ? 2.698 11.441 -6.774 1.00 93.88 102 SER A N 1
ATOM 783 C CA . SER A 1 102 ? 4.070 11.481 -7.300 1.00 93.88 102 SER A CA 1
ATOM 784 C C . SER A 1 102 ? 4.102 11.576 -8.830 1.00 93.88 102 SER A C 1
ATOM 786 O O . SER A 1 102 ? 4.812 12.411 -9.384 1.00 93.88 102 SER A O 1
ATOM 788 N N . ILE A 1 103 ? 3.273 10.791 -9.529 1.00 94.50 103 ILE A N 1
ATOM 789 C CA . ILE A 1 103 ? 3.155 10.854 -10.994 1.00 94.50 103 ILE A CA 1
ATOM 790 C C . ILE A 1 103 ? 2.588 12.203 -11.451 1.00 94.50 103 ILE A C 1
ATOM 792 O O . ILE A 1 103 ? 3.013 12.713 -12.486 1.00 94.50 103 ILE A O 1
ATOM 796 N N . ARG A 1 104 ? 1.634 12.784 -10.716 1.00 93.06 104 ARG A N 1
ATOM 797 C CA . ARG A 1 104 ? 1.063 14.095 -11.051 1.00 93.06 104 ARG A CA 1
ATOM 798 C C . ARG A 1 104 ? 2.106 15.206 -10.952 1.00 93.06 104 ARG A C 1
ATOM 800 O O . ARG A 1 104 ? 2.145 16.055 -11.835 1.00 93.06 104 ARG A O 1
ATOM 807 N N . GLU A 1 105 ? 2.928 15.169 -9.910 1.00 92.75 105 GLU A N 1
ATOM 808 C CA . GLU A 1 105 ? 3.899 16.220 -9.603 1.00 92.75 105 GLU A CA 1
ATOM 809 C C . GLU A 1 105 ? 5.189 16.081 -10.423 1.00 92.75 105 GLU A C 1
ATOM 811 O O . GLU A 1 105 ? 5.645 17.021 -11.070 1.00 92.75 105 GLU A O 1
ATOM 816 N N . PHE A 1 106 ? 5.766 14.878 -10.461 1.00 92.81 106 PHE A N 1
ATOM 817 C CA . PHE A 1 106 ? 7.091 14.640 -11.044 1.00 92.81 106 PHE A CA 1
ATOM 818 C C . PHE A 1 106 ? 7.045 13.952 -12.416 1.00 92.81 106 PHE A C 1
ATOM 820 O O . PHE A 1 106 ? 8.066 13.862 -13.117 1.00 92.81 106 PHE A O 1
ATOM 827 N N . GLY A 1 107 ? 5.876 13.448 -12.814 1.00 92.50 107 GLY A N 1
ATOM 828 C CA . GLY A 1 107 ? 5.732 12.542 -13.947 1.00 92.50 107 GLY A CA 1
ATOM 829 C C . GLY A 1 107 ? 6.289 11.147 -13.652 1.00 92.50 107 GLY A C 1
ATOM 830 O O . GLY A 1 107 ? 6.727 10.819 -12.550 1.00 92.50 107 GLY A O 1
ATOM 831 N N . PHE A 1 108 ? 6.318 10.297 -14.675 1.00 93.06 108 PHE A N 1
ATOM 832 C CA . PHE A 1 108 ? 6.932 8.975 -14.566 1.00 93.06 108 PHE A CA 1
ATOM 833 C C . PHE A 1 108 ? 8.461 9.079 -14.576 1.00 93.06 108 PHE A C 1
ATOM 835 O O . PHE A 1 108 ? 9.080 9.089 -15.639 1.00 93.06 108 PHE A O 1
ATOM 842 N N . LYS A 1 109 ? 9.077 9.135 -13.389 1.00 94.25 109 LYS A N 1
ATOM 843 C CA . LYS A 1 109 ? 10.540 9.010 -13.242 1.00 94.25 109 LYS A CA 1
ATOM 844 C C . LYS A 1 109 ? 11.022 7.563 -13.281 1.00 94.25 109 LYS A C 1
ATOM 846 O O . LYS A 1 109 ? 12.126 7.307 -13.743 1.00 94.25 109 LYS A O 1
ATOM 851 N N . VAL A 1 110 ? 10.176 6.627 -12.850 1.00 91.12 110 VAL A N 1
ATOM 852 C CA . VAL A 1 110 ? 10.448 5.188 -12.923 1.00 91.12 110 VAL A CA 1
ATOM 853 C C . VAL A 1 110 ? 9.362 4.524 -13.779 1.00 91.12 110 VAL A C 1
ATOM 855 O O . VAL A 1 110 ? 8.186 4.583 -13.402 1.00 91.12 110 VAL A O 1
ATOM 858 N N . PRO A 1 111 ? 9.711 3.927 -14.933 1.00 93.62 111 PRO A N 1
ATOM 859 C CA . PRO A 1 111 ? 8.747 3.287 -15.827 1.00 93.62 111 PRO A CA 1
ATOM 860 C C . PRO A 1 111 ? 8.204 1.967 -15.257 1.00 93.62 111 P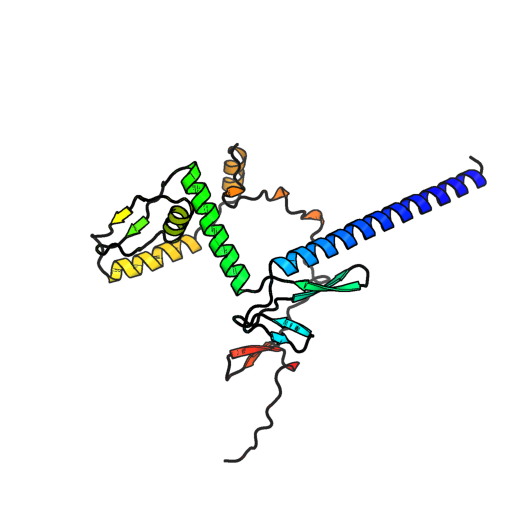RO A C 1
ATOM 862 O O . PRO A 1 111 ? 8.634 1.479 -14.207 1.00 93.62 111 PRO A O 1
ATOM 865 N N . ILE A 1 112 ? 7.209 1.407 -15.943 1.00 95.75 112 ILE A N 1
ATOM 866 C CA . ILE A 1 112 ? 6.678 0.066 -15.658 1.00 95.75 112 ILE A CA 1
ATOM 867 C C . ILE A 1 112 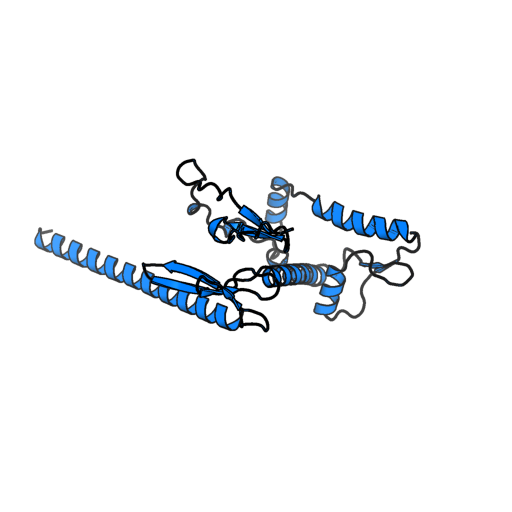? 7.522 -0.950 -16.428 1.00 95.75 112 ILE A C 1
ATOM 869 O O . ILE A 1 112 ? 7.834 -0.724 -17.594 1.00 95.75 112 ILE A O 1
ATOM 873 N N . VAL A 1 113 ? 7.887 -2.062 -15.797 1.00 94.94 113 VAL A N 1
ATOM 874 C CA . VAL A 1 113 ? 8.622 -3.139 -16.474 1.00 94.94 113 VAL A CA 1
ATOM 875 C C . VAL A 1 113 ? 7.621 -4.195 -16.921 1.00 94.94 113 VAL A C 1
ATOM 877 O O . VAL A 1 113 ? 6.824 -4.664 -16.104 1.00 94.94 113 VAL A O 1
ATOM 880 N N . VAL A 1 114 ? 7.655 -4.560 -18.198 1.00 95.56 114 VAL A N 1
ATOM 881 C CA . VAL A 1 114 ? 6.812 -5.600 -18.803 1.00 95.56 114 VAL A CA 1
ATOM 882 C C . VAL A 1 114 ? 7.680 -6.653 -19.486 1.00 95.56 114 VAL A C 1
ATOM 884 O O . VAL A 1 114 ? 8.815 -6.366 -19.856 1.00 95.56 114 VAL A O 1
ATOM 887 N N . ASP A 1 115 ? 7.165 -7.866 -19.648 1.00 93.00 115 ASP A N 1
ATOM 888 C CA . ASP A 1 115 ? 7.816 -8.890 -20.467 1.00 93.00 115 ASP A CA 1
ATOM 889 C C . ASP A 1 115 ? 7.457 -8.737 -21.958 1.00 93.00 115 ASP A C 1
ATOM 891 O O . ASP A 1 115 ? 6.703 -7.841 -22.355 1.00 93.00 115 ASP A O 1
ATOM 895 N N . LYS A 1 116 ? 8.001 -9.631 -22.793 1.00 91.00 116 LYS A N 1
ATOM 896 C CA . LYS A 1 116 ? 7.762 -9.683 -24.247 1.00 91.00 116 LYS A CA 1
ATOM 897 C C . LYS A 1 116 ? 6.279 -9.776 -24.640 1.00 91.00 116 LYS A C 1
ATOM 899 O O . LYS A 1 116 ? 5.911 -9.350 -25.733 1.00 91.00 116 LYS A O 1
ATOM 904 N N . ASP A 1 117 ? 5.435 -10.308 -23.757 1.00 90.50 117 ASP A N 1
ATOM 905 C CA . ASP A 1 117 ? 4.002 -10.507 -23.977 1.00 90.50 117 ASP A CA 1
ATOM 906 C C . ASP A 1 117 ? 3.168 -9.354 -23.376 1.00 90.50 117 ASP A C 1
ATOM 908 O O . ASP A 1 117 ? 1.938 -9.410 -23.342 1.00 90.50 117 ASP A O 1
ATOM 912 N N . ASN A 1 118 ? 3.827 -8.264 -22.955 1.00 89.81 118 ASN A N 1
ATOM 913 C CA . ASN A 1 118 ? 3.253 -7.108 -22.259 1.00 89.81 118 ASN A CA 1
ATOM 914 C C . ASN A 1 118 ? 2.629 -7.443 -20.894 1.00 89.81 118 ASN A C 1
ATOM 916 O O . ASN A 1 118 ? 1.765 -6.706 -20.404 1.00 89.81 118 ASN A O 1
ATOM 920 N N . VAL A 1 119 ? 3.064 -8.524 -20.245 1.00 91.06 119 VAL A N 1
ATOM 921 C CA . VAL A 1 119 ? 2.664 -8.826 -18.868 1.00 91.06 119 VAL A CA 1
ATOM 922 C C . VAL A 1 119 ? 3.530 -8.015 -17.916 1.00 91.06 119 VAL A C 1
ATOM 924 O O . VAL A 1 119 ? 4.752 -7.967 -18.032 1.00 91.06 119 VAL A O 1
ATOM 927 N N . ILE A 1 120 ? 2.895 -7.376 -16.938 1.00 93.56 120 ILE A N 1
ATOM 928 C CA . ILE A 1 120 ? 3.593 -6.547 -15.956 1.00 93.56 120 ILE A CA 1
ATOM 929 C C . ILE A 1 120 ? 4.508 -7.423 -15.108 1.00 93.56 120 ILE A C 1
ATOM 931 O O . ILE A 1 120 ? 4.094 -8.409 -14.496 1.00 93.56 120 ILE A O 1
ATOM 935 N N . VAL A 1 121 ? 5.769 -7.025 -15.054 1.00 92.25 121 VAL A N 1
ATOM 936 C CA . VAL A 1 121 ? 6.792 -7.640 -14.223 1.00 92.25 121 VAL A CA 1
ATOM 937 C C . VAL A 1 121 ? 6.946 -6.829 -12.940 1.00 92.25 121 VAL A C 1
ATOM 939 O O . VAL A 1 121 ? 6.785 -7.379 -11.856 1.00 92.25 121 VAL A O 1
ATOM 942 N N . ALA A 1 122 ? 7.139 -5.512 -13.050 1.00 92.00 122 ALA A N 1
ATOM 943 C CA . ALA A 1 122 ? 7.265 -4.606 -11.909 1.00 92.00 122 ALA A CA 1
ATOM 944 C C . ALA A 1 122 ? 6.507 -3.292 -12.149 1.00 92.00 122 ALA A C 1
ATOM 946 O O . ALA A 1 122 ? 6.381 -2.822 -13.281 1.00 92.00 122 ALA A O 1
ATOM 947 N N . GLY A 1 123 ? 6.011 -2.672 -11.073 1.00 90.88 123 GLY A N 1
ATOM 948 C CA . GLY A 1 123 ? 5.294 -1.392 -11.149 1.00 90.88 123 GLY A CA 1
ATOM 949 C C . GLY A 1 123 ? 3.762 -1.479 -11.190 1.00 90.88 123 GLY A C 1
ATOM 950 O O . GLY A 1 123 ? 3.117 -0.548 -11.671 1.00 90.88 123 GLY A O 1
ATOM 951 N N . HIS A 1 124 ? 3.154 -2.537 -10.639 1.00 91.94 124 HIS A N 1
ATOM 952 C CA . HIS A 1 124 ? 1.691 -2.690 -10.544 1.00 91.94 124 HIS A CA 1
ATOM 953 C C . HIS A 1 124 ? 0.985 -1.472 -9.917 1.00 91.94 124 HIS A C 1
ATOM 955 O O . HIS A 1 124 ? -0.057 -1.033 -10.404 1.00 91.94 124 HIS A O 1
ATOM 961 N N . THR A 1 125 ? 1.560 -0.888 -8.862 1.00 92.88 125 THR A N 1
ATOM 962 C CA . THR A 1 125 ? 1.011 0.310 -8.203 1.00 92.88 125 THR A CA 1
ATOM 963 C C . THR A 1 125 ? 1.053 1.535 -9.118 1.00 92.88 125 THR A C 1
ATOM 965 O O . THR A 1 125 ? 0.107 2.318 -9.124 1.00 92.88 125 THR A O 1
ATOM 968 N N . ARG A 1 126 ? 2.096 1.674 -9.953 1.00 94.56 126 ARG A N 1
ATOM 969 C CA . ARG A 1 126 ? 2.207 2.773 -10.929 1.00 94.56 126 ARG A CA 1
ATOM 970 C C . ARG A 1 126 ? 1.148 2.662 -12.016 1.00 94.56 126 ARG A C 1
ATOM 972 O O . ARG A 1 126 ? 0.586 3.683 -12.399 1.00 94.56 126 ARG A O 1
ATOM 979 N N . LEU A 1 127 ? 0.832 1.446 -12.471 1.00 94.00 127 LEU A N 1
ATOM 980 C CA . LEU A 1 127 ? -0.257 1.254 -13.428 1.00 94.00 127 LEU A CA 1
ATOM 981 C C . LEU A 1 127 ? -1.605 1.662 -12.824 1.00 94.00 127 LEU A C 1
ATOM 983 O O . LEU A 1 127 ? -2.302 2.482 -13.413 1.00 94.00 127 LEU A O 1
ATOM 987 N N . LYS A 1 128 ? -1.937 1.165 -11.625 1.00 93.94 128 LYS A N 1
ATOM 988 C CA . LYS A 1 128 ? -3.183 1.531 -10.923 1.00 93.94 128 LYS A CA 1
ATOM 989 C C . LYS A 1 128 ? -3.291 3.040 -10.688 1.00 93.94 128 LYS A C 1
ATOM 991 O O . LYS A 1 128 ? -4.363 3.622 -10.830 1.00 93.94 128 LYS A O 1
ATOM 996 N N . ALA A 1 129 ? -2.175 3.686 -10.358 1.00 94.44 129 ALA A N 1
ATOM 997 C CA . ALA A 1 129 ? -2.107 5.135 -10.221 1.00 94.44 129 ALA A CA 1
ATOM 998 C C . ALA A 1 129 ? -2.367 5.848 -11.559 1.00 94.44 129 ALA A C 1
ATOM 1000 O O . ALA A 1 129 ? -3.140 6.802 -11.605 1.00 94.44 129 ALA A O 1
ATOM 1001 N N . ALA A 1 130 ? -1.790 5.360 -12.661 1.00 94.81 130 ALA A N 1
ATOM 1002 C CA . ALA A 1 130 ? -2.033 5.888 -14.004 1.00 94.81 130 ALA A CA 1
ATOM 1003 C C . ALA A 1 130 ? -3.506 5.765 -14.420 1.00 94.81 130 ALA A C 1
ATOM 1005 O O . ALA A 1 130 ? -4.081 6.721 -14.944 1.00 94.81 130 ALA A O 1
ATOM 1006 N N . GLU A 1 131 ? -4.120 4.610 -14.144 1.00 93.62 131 GLU A N 1
ATOM 1007 C CA . GLU A 1 131 ? -5.544 4.357 -14.372 1.00 93.62 131 GLU A CA 1
ATOM 1008 C C . GLU A 1 131 ? -6.408 5.332 -13.570 1.00 93.62 131 GLU A C 1
ATOM 1010 O O . GLU A 1 131 ? -7.305 5.961 -14.135 1.00 93.62 131 GLU A O 1
ATOM 1015 N N . LYS A 1 132 ? -6.087 5.531 -12.282 1.00 93.00 132 LYS A N 1
ATOM 1016 C CA . LYS A 1 132 ? -6.774 6.497 -11.413 1.00 93.00 132 LYS A CA 1
ATOM 1017 C C . LYS A 1 132 ? -6.673 7.930 -11.946 1.00 93.00 132 LYS A C 1
ATOM 1019 O O . LYS A 1 132 ? -7.636 8.685 -11.854 1.00 93.00 132 LYS A O 1
ATOM 1024 N N . LEU A 1 133 ? -5.529 8.303 -12.519 1.00 92.81 133 LEU A N 1
ATOM 1025 C CA . LEU A 1 133 ? -5.296 9.618 -13.128 1.00 92.81 133 LEU A CA 1
ATOM 1026 C C . LEU A 1 133 ? -5.890 9.757 -14.542 1.00 92.81 133 LEU A C 1
ATOM 1028 O O . LEU A 1 133 ? -5.832 10.839 -15.123 1.00 92.81 133 LEU A O 1
ATOM 1032 N N . GLY A 1 134 ? -6.442 8.686 -15.122 1.00 94.12 134 GLY A N 1
ATOM 1033 C CA . GLY A 1 134 ? -6.989 8.694 -16.482 1.00 94.12 134 GLY A CA 1
ATOM 1034 C C . GLY A 1 134 ? -5.932 8.764 -17.592 1.00 94.12 134 GLY A C 1
ATOM 1035 O O . GLY A 1 134 ? -6.264 9.083 -18.738 1.00 94.12 134 GLY A O 1
ATOM 1036 N N . ILE A 1 135 ? -4.669 8.457 -17.283 1.00 94.00 135 ILE A N 1
ATOM 1037 C CA . ILE A 1 135 ? -3.555 8.492 -18.236 1.00 94.00 135 ILE A CA 1
ATOM 1038 C C . ILE A 1 135 ? -3.693 7.324 -19.222 1.00 94.00 135 ILE A C 1
ATOM 1040 O O . ILE A 1 135 ? -3.767 6.164 -18.832 1.00 94.00 135 ILE A O 1
ATOM 1044 N N . LYS A 1 136 ? -3.720 7.626 -20.527 1.00 93.00 136 LYS A N 1
ATOM 1045 C CA . LYS A 1 136 ? -3.925 6.617 -21.588 1.00 93.00 136 LYS A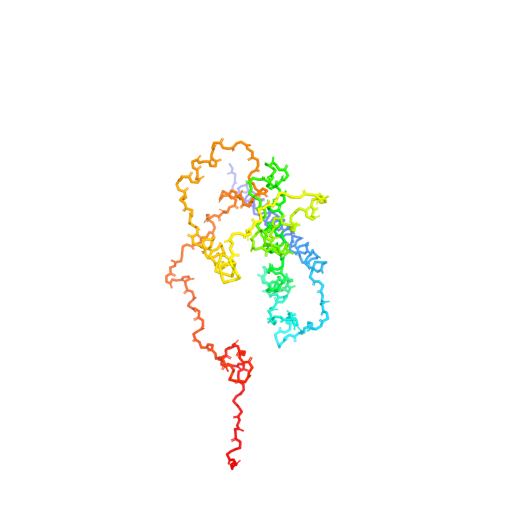 CA 1
ATOM 1046 C C . LYS A 1 136 ? -2.646 5.938 -22.077 1.00 93.00 136 LYS A C 1
ATOM 1048 O O . LYS A 1 136 ? -2.733 4.896 -22.716 1.00 93.00 136 LYS A O 1
ATOM 1053 N N . LYS A 1 137 ? -1.480 6.543 -21.841 1.00 93.88 137 LYS A N 1
ATOM 1054 C CA . LYS A 1 137 ? -0.171 6.027 -22.264 1.00 93.88 137 LYS A CA 1
ATOM 1055 C C . LYS A 1 137 ? 0.835 6.204 -21.138 1.00 93.88 137 LYS A C 1
ATOM 1057 O O . LYS A 1 137 ? 0.940 7.296 -20.589 1.00 93.88 137 LYS A O 1
ATOM 1062 N N . VAL A 1 138 ? 1.574 5.146 -20.831 1.00 94.56 138 VAL A N 1
ATOM 1063 C CA . VAL A 1 138 ? 2.573 5.106 -19.757 1.00 94.56 138 VAL A CA 1
ATOM 1064 C C . VAL A 1 138 ? 3.918 4.647 -20.320 1.00 94.56 138 VAL A C 1
ATOM 1066 O O . VAL A 1 138 ? 3.929 3.870 -21.277 1.00 94.56 138 VAL A O 1
ATOM 1069 N N . PRO A 1 139 ? 5.048 5.124 -19.777 1.00 95.81 139 PRO A N 1
ATOM 1070 C CA . PRO A 1 139 ? 6.356 4.652 -20.201 1.00 95.81 139 PRO A CA 1
ATOM 1071 C C . PRO A 1 139 ? 6.610 3.241 -19.669 1.00 95.81 139 PRO A C 1
ATOM 1073 O O . PRO A 1 139 ? 6.387 2.955 -18.487 1.00 95.81 139 PRO A O 1
ATOM 1076 N N . VAL A 1 140 ? 7.097 2.377 -20.556 1.00 96.44 140 VAL A N 1
ATOM 1077 C CA . VAL A 1 140 ? 7.389 0.975 -20.261 1.00 96.44 140 VAL A CA 1
ATOM 1078 C C . VAL A 1 140 ? 8.813 0.618 -20.670 1.00 96.44 140 VAL A C 1
ATOM 1080 O O . VAL A 1 140 ? 9.313 1.116 -21.678 1.00 96.44 140 VAL A O 1
ATOM 1083 N N . ILE A 1 141 ? 9.446 -0.247 -19.885 1.00 95.94 141 ILE A N 1
ATOM 1084 C CA . ILE A 1 141 ? 10.652 -0.980 -20.268 1.00 95.94 141 ILE A CA 1
ATOM 1085 C C . ILE A 1 141 ? 10.212 -2.408 -20.565 1.00 95.94 141 ILE A C 1
ATOM 1087 O O . ILE A 1 141 ? 9.578 -3.042 -19.721 1.00 95.94 141 ILE A O 1
ATOM 1091 N N . VAL A 1 142 ? 10.532 -2.891 -21.761 1.00 95.88 142 VAL A N 1
ATOM 1092 C CA . VAL A 1 142 ? 10.296 -4.283 -22.142 1.00 95.88 142 VAL A CA 1
ATOM 1093 C C . VAL A 1 142 ? 11.554 -5.067 -21.786 1.00 95.88 142 VAL A C 1
ATOM 1095 O O . VAL A 1 142 ? 12.618 -4.764 -22.312 1.00 95.88 142 VAL A O 1
ATOM 1098 N N . ALA A 1 143 ? 11.435 -6.024 -20.870 1.00 92.25 143 ALA A N 1
ATOM 1099 C CA . ALA A 1 143 ? 12.496 -6.961 -20.509 1.00 92.25 143 ALA A CA 1
ATOM 1100 C C . ALA A 1 143 ? 12.469 -8.150 -21.482 1.00 92.25 143 ALA A C 1
ATOM 1102 O O . ALA A 1 143 ? 12.055 -9.256 -21.131 1.00 92.25 143 ALA A O 1
ATOM 1103 N N . ASP A 1 144 ? 12.800 -7.883 -22.746 1.00 91.06 144 ASP A N 1
ATOM 1104 C CA . ASP A 1 144 ? 12.878 -8.886 -23.816 1.00 91.06 144 ASP A CA 1
ATOM 1105 C C . ASP A 1 144 ? 14.200 -9.674 -23.811 1.00 91.06 144 ASP A C 1
ATOM 1107 O O . ASP A 1 144 ? 14.339 -10.661 -24.535 1.00 91.06 144 ASP A O 1
ATOM 1111 N N . ASP A 1 145 ? 15.139 -9.271 -22.959 1.00 92.00 145 ASP A N 1
ATOM 1112 C CA . ASP A 1 145 ? 16.437 -9.891 -22.717 1.00 92.00 145 ASP A CA 1
ATOM 1113 C C . ASP A 1 145 ? 16.413 -10.984 -21.634 1.00 92.00 145 ASP A C 1
ATOM 1115 O O . ASP A 1 145 ? 17.398 -11.710 -21.483 1.00 92.00 145 ASP A O 1
ATOM 1119 N N . LEU A 1 146 ? 15.302 -11.124 -20.902 1.00 91.25 146 LEU A N 1
ATOM 1120 C CA . LEU A 1 146 ? 15.146 -12.089 -19.813 1.00 91.25 146 LEU A CA 1
ATOM 1121 C C . LEU A 1 146 ? 14.312 -13.308 -20.228 1.00 91.25 146 LEU A C 1
ATOM 1123 O O . LEU A 1 146 ? 13.267 -13.190 -20.874 1.00 91.25 146 LEU A O 1
ATOM 1127 N N . ASP A 1 147 ? 14.738 -14.493 -19.793 1.00 93.06 147 ASP A N 1
ATOM 1128 C CA . ASP A 1 147 ? 13.927 -15.706 -19.895 1.00 93.06 147 ASP A CA 1
ATOM 1129 C C . ASP A 1 147 ? 12.817 -15.764 -18.820 1.00 93.06 147 ASP A C 1
ATOM 1131 O O . ASP A 1 147 ? 12.734 -14.941 -17.906 1.00 93.06 147 ASP A O 1
ATOM 1135 N N . GLU A 1 148 ? 11.918 -16.747 -18.920 1.00 91.06 148 GLU A N 1
ATOM 1136 C CA . GLU A 1 148 ? 10.784 -16.873 -17.991 1.00 91.06 148 GLU A CA 1
ATOM 1137 C C . GLU A 1 148 ? 11.202 -17.098 -16.530 1.00 91.06 148 GLU A C 1
ATOM 1139 O O . GLU A 1 148 ? 10.472 -16.713 -15.609 1.00 91.06 148 GLU A O 1
ATOM 1144 N N . GLU A 1 149 ? 12.345 -17.747 -16.299 1.00 94.12 149 GLU A N 1
ATOM 1145 C CA . GLU A 1 149 ? 12.875 -17.988 -14.959 1.00 94.12 149 GLU A CA 1
ATOM 1146 C C . GLU A 1 149 ? 13.442 -16.690 -14.378 1.00 94.12 149 GLU A C 1
ATOM 1148 O O . GLU A 1 149 ? 13.099 -16.313 -13.254 1.00 94.12 149 GLU A O 1
ATOM 1153 N N . GLN A 1 150 ? 14.209 -15.948 -15.172 1.00 93.44 150 GLN A N 1
ATOM 1154 C CA . GLN A 1 150 ? 14.754 -14.641 -14.821 1.00 93.44 150 GLN A CA 1
ATOM 1155 C C . GLN A 1 150 ? 13.654 -13.609 -14.570 1.00 93.44 150 GLN A C 1
ATOM 1157 O O . GLN A 1 150 ? 13.750 -12.849 -13.609 1.00 93.44 150 GLN A O 1
ATOM 1162 N N . ILE A 1 151 ? 12.570 -13.616 -15.350 1.00 92.94 151 ILE A N 1
ATOM 1163 C CA . ILE A 1 151 ? 11.401 -12.756 -15.110 1.00 92.94 151 ILE A CA 1
ATOM 1164 C C . ILE A 1 151 ? 10.770 -13.062 -13.747 1.00 92.94 151 ILE A C 1
ATOM 1166 O O . ILE A 1 151 ? 10.455 -12.144 -12.986 1.00 92.94 151 ILE A O 1
ATOM 1170 N N . LYS A 1 152 ? 10.604 -14.344 -13.395 1.00 91.56 152 LYS A N 1
ATOM 1171 C CA . LYS A 1 152 ? 10.088 -14.741 -12.072 1.00 91.56 152 LYS A CA 1
ATOM 1172 C C . LYS A 1 152 ? 11.045 -14.335 -10.953 1.00 91.56 152 LYS A C 1
ATOM 1174 O O . LYS A 1 152 ? 10.592 -13.797 -9.944 1.00 91.56 152 LYS A O 1
ATOM 1179 N N . ALA A 1 153 ? 12.345 -14.549 -11.139 1.00 93.12 153 ALA A N 1
ATOM 1180 C CA . ALA A 1 153 ? 13.367 -14.162 -10.174 1.00 93.12 153 ALA A CA 1
ATOM 1181 C C . ALA A 1 153 ? 13.393 -12.642 -9.963 1.00 93.12 153 ALA A C 1
ATOM 1183 O O . ALA A 1 153 ? 13.402 -12.182 -8.824 1.00 93.12 153 ALA A O 1
ATOM 1184 N N . PHE A 1 154 ? 13.314 -11.862 -11.042 1.00 93.62 154 PHE A N 1
ATOM 1185 C CA . PHE A 1 154 ? 13.290 -10.405 -10.988 1.00 93.62 154 PHE A CA 1
ATOM 1186 C C . PHE A 1 154 ? 12.058 -9.880 -10.243 1.00 93.62 154 PHE A C 1
ATOM 1188 O O . PHE A 1 154 ? 12.202 -9.015 -9.384 1.00 93.62 154 PHE A O 1
ATOM 1195 N N . ARG A 1 155 ? 10.866 -10.456 -10.472 1.00 91.50 155 ARG A N 1
ATOM 1196 C CA . ARG A 1 155 ? 9.651 -10.115 -9.697 1.00 91.50 155 ARG A CA 1
ATOM 1197 C C . ARG A 1 155 ? 9.859 -10.285 -8.193 1.00 91.50 155 ARG A C 1
ATOM 1199 O O . ARG A 1 155 ? 9.438 -9.440 -7.408 1.00 91.50 155 ARG A O 1
ATOM 1206 N N . LEU A 1 156 ? 10.478 -11.392 -7.788 1.00 91.50 156 LEU A N 1
ATOM 1207 C CA . LEU A 1 156 ? 10.741 -11.672 -6.377 1.00 91.50 156 LEU A CA 1
ATOM 1208 C C . LEU A 1 156 ? 11.824 -10.748 -5.811 1.00 91.50 156 LEU A C 1
ATOM 1210 O O . LEU A 1 156 ? 11.683 -10.265 -4.689 1.00 91.50 156 LEU A O 1
ATOM 1214 N N . ALA A 1 157 ? 12.874 -10.475 -6.585 1.00 91.81 157 ALA A N 1
ATOM 1215 C CA . ALA A 1 157 ? 13.968 -9.603 -6.181 1.00 91.81 157 ALA A CA 1
ATOM 1216 C C . ALA A 1 157 ? 13.524 -8.141 -6.013 1.00 91.81 157 ALA A C 1
ATOM 1218 O O . ALA A 1 157 ? 13.874 -7.529 -5.006 1.00 91.81 157 ALA A O 1
ATOM 1219 N N . ASP A 1 158 ? 12.728 -7.593 -6.937 1.00 91.38 158 ASP A N 1
ATOM 1220 C CA . ASP A 1 158 ? 12.188 -6.223 -6.853 1.00 91.38 158 ASP A CA 1
ATOM 1221 C C . ASP A 1 158 ? 11.353 -6.039 -5.575 1.00 91.38 158 ASP A C 1
ATOM 1223 O O . ASP A 1 158 ? 11.581 -5.115 -4.797 1.00 91.38 158 ASP A O 1
ATOM 1227 N N . ASN A 1 159 ? 10.472 -7.000 -5.275 1.00 88.00 159 ASN A N 1
ATOM 1228 C CA . ASN A 1 159 ? 9.688 -6.973 -4.040 1.00 88.00 159 ASN A CA 1
ATOM 1229 C C . ASN A 1 159 ? 10.574 -7.098 -2.790 1.00 88.00 159 ASN A C 1
ATOM 1231 O O . ASN A 1 159 ? 10.410 -6.339 -1.837 1.00 88.00 159 ASN A O 1
ATOM 1235 N N . LYS A 1 160 ? 11.530 -8.038 -2.781 1.00 90.44 160 LYS A N 1
ATOM 1236 C CA . LYS A 1 160 ? 12.364 -8.290 -1.597 1.00 90.44 160 LYS A CA 1
ATOM 1237 C C . LYS A 1 160 ? 13.302 -7.129 -1.292 1.00 90.44 160 LYS A C 1
ATOM 1239 O O . LYS A 1 160 ? 13.510 -6.803 -0.129 1.00 90.44 160 LYS A O 1
ATOM 1244 N N . THR A 1 161 ? 13.880 -6.517 -2.319 1.00 89.00 161 THR A N 1
ATOM 1245 C CA . THR A 1 161 ? 14.779 -5.369 -2.152 1.00 89.00 161 THR A CA 1
ATOM 1246 C C . THR A 1 161 ? 14.029 -4.142 -1.642 1.00 89.00 161 THR A C 1
ATOM 1248 O O . THR A 1 161 ? 14.566 -3.435 -0.794 1.00 89.00 161 THR A O 1
ATOM 1251 N N . ALA A 1 162 ? 12.774 -3.940 -2.057 1.00 86.50 162 ALA A N 1
ATOM 1252 C CA . ALA A 1 162 ? 11.919 -2.890 -1.506 1.00 86.50 162 ALA A CA 1
ATOM 1253 C C . ALA A 1 162 ? 11.613 -3.086 -0.006 1.00 86.50 162 ALA A C 1
ATOM 1255 O O . ALA A 1 162 ? 11.585 -2.107 0.732 1.00 86.50 162 ALA A O 1
ATOM 1256 N N . GLU A 1 163 ? 11.429 -4.328 0.464 1.00 86.38 163 GLU A N 1
ATOM 1257 C CA . GLU A 1 163 ? 11.233 -4.632 1.898 1.00 86.38 163 GLU A CA 1
ATOM 1258 C C . GLU A 1 163 ? 12.476 -4.365 2.757 1.00 86.38 163 GLU A C 1
ATOM 1260 O O . GLU A 1 163 ? 12.354 -4.127 3.955 1.00 86.38 163 GLU A O 1
ATOM 1265 N N . LEU A 1 164 ? 13.667 -4.459 2.164 1.00 87.00 164 LEU A N 1
ATOM 1266 C CA . LEU A 1 164 ? 14.947 -4.270 2.853 1.00 87.00 164 LEU A CA 1
ATOM 1267 C C . LEU A 1 164 ? 15.422 -2.810 2.844 1.00 87.00 164 LEU A C 1
ATOM 1269 O O . LEU A 1 164 ? 16.490 -2.519 3.378 1.00 87.00 164 LEU A O 1
ATOM 1273 N N . ALA A 1 165 ? 14.682 -1.902 2.206 1.00 87.62 165 ALA A N 1
ATOM 1274 C CA . ALA A 1 165 ? 15.029 -0.491 2.186 1.00 87.62 165 ALA A CA 1
ATOM 1275 C C . ALA A 1 165 ? 14.829 0.122 3.582 1.00 87.62 165 ALA A C 1
ATOM 1277 O O . ALA A 1 165 ? 13.719 0.132 4.113 1.00 87.62 165 ALA A O 1
ATOM 1278 N N . GLU A 1 166 ? 15.905 0.656 4.159 1.00 86.44 166 GLU A N 1
ATOM 1279 C CA . GLU A 1 166 ? 15.894 1.314 5.467 1.00 86.44 166 GLU A CA 1
ATOM 1280 C C . GLU A 1 166 ? 16.092 2.827 5.327 1.00 86.44 166 GLU A C 1
ATOM 1282 O O . GLU A 1 166 ? 16.807 3.305 4.442 1.00 86.44 166 GLU A O 1
ATOM 1287 N N . TRP A 1 167 ? 15.463 3.586 6.227 1.00 86.44 167 TRP A N 1
ATOM 1288 C CA . TRP A 1 167 ? 15.640 5.031 6.311 1.00 86.44 167 TRP A CA 1
ATOM 1289 C C . TRP A 1 167 ? 16.845 5.379 7.180 1.00 86.44 167 TRP A C 1
ATOM 1291 O O . TRP A 1 167 ? 16.934 4.972 8.337 1.00 86.44 167 TRP A O 1
ATOM 1301 N N . ASP A 1 168 ? 17.731 6.215 6.650 1.00 88.44 168 ASP A N 1
ATOM 1302 C CA . ASP A 1 168 ? 18.683 6.965 7.464 1.00 88.44 168 ASP A CA 1
ATOM 1303 C C . ASP A 1 168 ? 17.962 8.210 7.996 1.00 88.44 168 ASP A C 1
ATOM 1305 O O . ASP A 1 168 ? 17.850 9.216 7.297 1.00 88.44 168 ASP A O 1
ATOM 1309 N N . PHE A 1 169 ? 17.405 8.115 9.208 1.00 83.94 169 PHE A N 1
ATOM 1310 C CA . PHE A 1 169 ? 16.560 9.172 9.776 1.00 83.94 169 PHE A CA 1
ATOM 1311 C C . PHE A 1 169 ? 17.283 10.514 9.926 1.00 83.94 169 PHE A C 1
ATOM 1313 O O . PHE A 1 169 ? 16.651 11.551 9.753 1.00 83.94 169 PHE A O 1
ATOM 1320 N N . ALA A 1 170 ? 18.595 10.504 10.187 1.00 82.38 170 ALA A N 1
ATOM 1321 C CA . ALA A 1 170 ? 19.373 11.734 10.307 1.00 82.38 170 ALA A CA 1
ATOM 1322 C C . ALA A 1 170 ? 19.438 12.477 8.966 1.00 82.38 170 ALA A C 1
ATOM 1324 O O . ALA A 1 170 ? 19.171 13.675 8.910 1.00 82.38 170 ALA A O 1
ATOM 1325 N N . LYS A 1 171 ? 19.723 11.753 7.874 1.00 88.25 171 LYS A N 1
ATOM 1326 C CA . LYS A 1 171 ? 19.707 12.339 6.523 1.00 88.25 171 LYS A CA 1
ATOM 1327 C C . LYS A 1 171 ? 18.299 12.710 6.072 1.00 88.25 171 LYS A C 1
ATOM 1329 O O . LYS A 1 171 ? 18.113 13.749 5.457 1.00 88.25 171 LYS A O 1
ATOM 1334 N N . LEU A 1 172 ? 17.310 11.870 6.374 1.00 86.50 172 LEU A N 1
ATOM 1335 C CA . LEU A 1 172 ? 15.919 12.129 6.010 1.00 86.50 172 LEU A CA 1
ATOM 1336 C C . LEU A 1 172 ? 15.416 13.444 6.617 1.00 86.50 172 LEU A C 1
ATOM 1338 O O . LEU A 1 172 ? 14.744 14.209 5.933 1.00 86.50 172 LEU A O 1
ATOM 1342 N N . GLU A 1 173 ? 15.735 13.708 7.886 1.00 84.38 173 GLU A N 1
ATOM 1343 C CA . GLU A 1 173 ? 15.332 14.942 8.563 1.00 84.38 173 GLU A CA 1
ATOM 1344 C C . GLU A 1 173 ? 16.000 16.182 7.950 1.00 84.38 173 GLU A C 1
ATOM 1346 O O . GLU A 1 173 ? 15.350 17.214 7.797 1.00 84.38 173 GLU A O 1
ATOM 1351 N N . GLU A 1 174 ? 17.281 16.087 7.586 1.00 87.75 174 GLU A N 1
ATOM 1352 C CA . GLU A 1 174 ? 18.010 17.161 6.900 1.00 87.75 174 GLU A CA 1
ATOM 1353 C C . GLU A 1 174 ? 17.382 17.473 5.534 1.00 87.75 174 GLU A C 1
ATOM 1355 O O . GLU A 1 174 ? 17.015 18.618 5.278 1.00 87.75 174 GLU A O 1
ATOM 1360 N N . GLU A 1 175 ? 17.145 16.448 4.714 1.00 88.62 175 GLU A N 1
ATOM 1361 C CA . GLU A 1 175 ? 16.529 16.588 3.387 1.00 88.62 175 GLU A CA 1
ATOM 1362 C C . GLU A 1 175 ? 15.097 17.145 3.475 1.00 88.62 175 GLU A C 1
ATOM 1364 O O . GLU A 1 175 ? 14.723 18.029 2.707 1.00 88.62 175 GLU A O 1
ATOM 1369 N N . LEU A 1 176 ? 14.284 16.685 4.436 1.00 86.50 176 LEU A N 1
ATOM 1370 C CA . LEU A 1 176 ? 12.914 17.185 4.610 1.00 86.50 176 LEU A CA 1
ATOM 1371 C C . LEU A 1 176 ? 12.865 18.659 5.040 1.00 86.50 176 LEU A C 1
ATOM 1373 O O . LEU A 1 176 ? 11.920 19.350 4.668 1.00 86.50 176 LEU A O 1
ATOM 1377 N N . LYS A 1 177 ? 13.860 19.157 5.787 1.00 86.19 177 LYS A N 1
ATOM 1378 C CA . LYS A 1 177 ? 13.920 20.571 6.210 1.00 86.19 177 LYS A CA 1
ATOM 1379 C C . LYS A 1 177 ? 14.184 21.533 5.055 1.00 86.19 177 LYS A C 1
ATOM 1381 O O . LYS A 1 177 ? 13.768 22.687 5.130 1.00 86.19 177 LYS A O 1
ATOM 1386 N N . GLU A 1 178 ? 14.880 21.084 4.015 1.00 88.81 178 GLU A N 1
ATOM 1387 C CA . GLU A 1 178 ? 15.210 21.913 2.848 1.00 88.81 178 GLU A CA 1
ATOM 1388 C C . GLU A 1 178 ? 14.084 21.956 1.802 1.00 88.81 178 GLU A C 1
ATOM 1390 O O . GLU A 1 178 ? 14.105 22.779 0.885 1.00 88.81 178 GLU A O 1
ATOM 1395 N N . ILE A 1 179 ? 13.083 21.085 1.936 1.00 87.75 179 ILE A N 1
ATOM 1396 C CA . ILE A 1 179 ? 11.980 20.956 0.990 1.00 87.75 179 ILE A CA 1
ATOM 1397 C C . ILE A 1 179 ? 10.813 21.870 1.397 1.00 87.75 179 ILE A C 1
ATOM 1399 O O . ILE A 1 179 ? 10.163 21.664 2.415 1.00 87.75 179 ILE A O 1
ATOM 1403 N N . GLU A 1 180 ? 10.482 22.851 0.550 1.00 86.69 180 GLU A N 1
ATOM 1404 C CA . GLU A 1 180 ? 9.353 23.776 0.782 1.00 86.69 180 GLU A CA 1
ATOM 1405 C C . GLU A 1 180 ? 7.982 23.231 0.326 1.00 86.69 180 GLU A C 1
ATOM 1407 O O . GLU A 1 180 ? 6.946 23.842 0.595 1.00 86.69 180 GLU A O 1
ATOM 1412 N N . MET A 1 181 ? 7.943 22.115 -0.409 1.00 87.06 181 MET A N 1
ATOM 1413 C CA . MET A 1 181 ? 6.691 21.558 -0.937 1.00 87.06 181 MET A CA 1
ATOM 1414 C C . MET A 1 181 ? 5.941 20.715 0.104 1.00 87.06 181 MET A C 1
ATOM 1416 O O . MET A 1 181 ? 6.540 20.107 0.984 1.00 87.06 181 MET A O 1
ATOM 1420 N N . GLU A 1 182 ? 4.622 20.594 -0.054 1.00 85.44 182 GLU A N 1
ATOM 1421 C CA . GLU A 1 182 ? 3.802 19.701 0.772 1.00 85.44 182 GLU A CA 1
ATOM 1422 C C . GLU A 1 182 ? 4.177 18.229 0.544 1.00 85.44 182 GLU A C 1
ATOM 1424 O O . GLU A 1 182 ? 3.872 17.650 -0.506 1.00 85.44 182 GLU A O 1
ATOM 1429 N N . MET A 1 183 ? 4.823 17.621 1.544 1.00 86.69 183 MET A N 1
ATOM 1430 C CA . MET A 1 183 ? 5.283 16.227 1.505 1.00 86.69 183 MET A CA 1
ATOM 1431 C C . MET A 1 183 ? 4.273 15.231 2.101 1.00 86.69 183 MET A C 1
ATOM 1433 O O . MET A 1 183 ? 4.361 14.023 1.847 1.00 86.69 183 MET A O 1
ATOM 1437 N N . SER A 1 184 ? 3.247 15.730 2.800 1.00 85.56 184 SER A N 1
ATOM 1438 C CA . SER A 1 184 ? 2.161 14.934 3.395 1.00 85.56 184 SER A CA 1
ATOM 1439 C C . SER A 1 184 ? 1.421 14.075 2.361 1.00 85.56 184 SER A C 1
ATOM 1441 O O . SER A 1 184 ? 1.087 12.915 2.612 1.00 85.56 184 SER A O 1
ATOM 1443 N N . GLN A 1 185 ? 1.257 14.593 1.141 1.00 84.94 185 GLN A N 1
ATOM 1444 C CA . GLN A 1 185 ? 0.618 13.898 0.018 1.00 84.94 185 GLN A CA 1
ATOM 1445 C C . GLN A 1 185 ? 1.384 12.660 -0.487 1.00 84.94 185 GLN A C 1
ATOM 1447 O O . GLN A 1 185 ? 0.811 11.855 -1.230 1.00 84.94 185 GLN A O 1
ATOM 1452 N N . PHE A 1 186 ? 2.657 12.508 -0.109 1.00 86.62 186 PHE A N 1
ATOM 1453 C CA . PHE A 1 186 ? 3.492 11.341 -0.418 1.00 86.62 186 PHE A CA 1
ATOM 1454 C C . PHE A 1 186 ? 3.667 10.411 0.789 1.00 86.62 186 PHE A C 1
ATOM 1456 O O . PHE A 1 186 ? 4.418 9.443 0.703 1.00 86.62 186 PHE A O 1
ATOM 1463 N N . GLY A 1 187 ? 2.968 10.685 1.895 1.00 83.12 187 GLY A N 1
ATOM 1464 C CA . GLY A 1 187 ? 3.026 9.885 3.116 1.00 83.12 187 GLY A CA 1
ATOM 1465 C C . GLY A 1 187 ? 4.029 10.377 4.159 1.00 83.12 187 GLY A C 1
ATOM 1466 O O . GLY A 1 187 ? 4.164 9.719 5.186 1.00 83.12 187 GLY A O 1
ATOM 1467 N N . PHE A 1 188 ? 4.691 11.520 3.942 1.00 82.94 188 PHE A N 1
ATOM 1468 C CA . PHE A 1 188 ? 5.525 12.164 4.960 1.00 82.94 188 PHE A CA 1
ATOM 1469 C C . PHE A 1 188 ? 4.663 13.088 5.816 1.00 82.94 188 PHE A C 1
ATOM 1471 O O . PHE A 1 188 ? 4.514 14.273 5.532 1.00 82.94 188 PHE A O 1
ATOM 1478 N N . THR A 1 189 ? 4.041 12.525 6.844 1.00 72.81 189 THR A N 1
ATOM 1479 C CA . THR A 1 189 ? 3.391 13.314 7.894 1.00 72.81 189 THR A CA 1
ATOM 1480 C C . THR A 1 189 ? 4.440 13.761 8.903 1.00 72.81 189 THR A C 1
ATOM 1482 O O . THR A 1 189 ? 5.290 12.959 9.296 1.00 72.81 189 THR A O 1
ATOM 1485 N N . SER A 1 190 ? 4.391 15.023 9.320 1.00 57.84 190 SER A N 1
ATOM 1486 C CA . SER A 1 190 ? 5.246 15.570 10.373 1.00 57.84 190 SER A CA 1
ATOM 1487 C C . SER A 1 190 ? 5.192 14.686 11.620 1.00 57.84 190 SER A C 1
ATOM 1489 O O . SER A 1 190 ? 4.120 14.408 12.152 1.00 57.84 190 SER A O 1
ATOM 1491 N N . PHE A 1 191 ? 6.356 14.269 12.124 1.00 48.09 191 PHE A N 1
ATOM 1492 C CA . PHE A 1 191 ? 6.456 13.612 13.436 1.00 48.09 191 PHE A CA 1
ATOM 1493 C C . PHE A 1 191 ? 5.958 14.517 14.577 1.00 48.09 191 PHE A C 1
ATOM 1495 O O . PHE A 1 191 ? 5.612 14.025 15.647 1.00 48.09 191 PHE A O 1
ATOM 1502 N N . GLU A 1 192 ? 5.891 15.826 14.330 1.00 49.62 192 GLU A N 1
ATOM 1503 C CA . GLU A 1 192 ? 5.397 16.862 15.240 1.00 49.62 192 GLU A CA 1
ATOM 1504 C C . GLU A 1 192 ? 3.882 16.776 15.507 1.00 49.62 192 GLU A C 1
ATOM 1506 O O . GLU A 1 192 ? 3.412 17.346 16.488 1.00 49.62 192 GLU A O 1
ATOM 1511 N N . ASP A 1 193 ? 3.124 16.025 14.696 1.00 48.62 193 ASP A N 1
ATOM 1512 C CA . ASP A 1 193 ? 1.681 15.813 14.902 1.00 48.62 193 ASP A CA 1
ATOM 1513 C C . ASP A 1 193 ? 1.367 14.680 15.894 1.00 48.62 193 ASP A C 1
ATOM 1515 O O . ASP A 1 193 ? 0.205 14.458 16.248 1.00 48.62 193 ASP A O 1
ATOM 1519 N N . VAL A 1 194 ? 2.387 13.945 16.353 1.00 48.31 194 VAL A N 1
ATOM 1520 C CA . VAL A 1 194 ? 2.237 12.907 17.376 1.00 48.31 194 VAL A CA 1
ATOM 1521 C C . VAL A 1 194 ? 2.640 13.497 18.724 1.00 48.31 194 VAL A C 1
ATOM 1523 O O . VAL A 1 194 ? 3.821 13.697 19.005 1.00 48.31 194 VAL A O 1
ATOM 1526 N N . ASP A 1 195 ? 1.648 13.784 19.570 1.00 50.59 195 ASP A N 1
ATOM 1527 C CA . ASP A 1 195 ? 1.867 14.249 20.942 1.00 50.59 195 ASP A CA 1
ATOM 1528 C C . ASP A 1 195 ? 2.419 13.114 21.820 1.00 50.59 195 ASP A C 1
ATOM 1530 O O . ASP A 1 195 ? 1.689 12.397 22.508 1.00 50.59 195 ASP A O 1
ATOM 1534 N N . TRP A 1 196 ? 3.740 12.946 21.792 1.00 56.66 196 TRP A N 1
ATOM 1535 C CA . TRP A 1 196 ? 4.449 12.004 22.657 1.00 56.66 196 TRP A CA 1
ATOM 1536 C C . TRP A 1 196 ? 4.422 12.410 24.13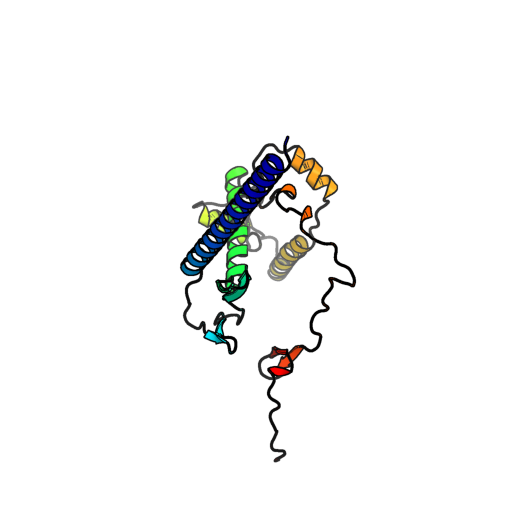1 1.00 56.66 196 TRP A C 1
ATOM 1538 O O . TRP A 1 196 ? 4.688 11.569 24.985 1.00 56.66 196 TRP A O 1
ATOM 1548 N N . ALA A 1 197 ? 4.072 13.660 24.465 1.00 63.44 197 ALA A N 1
ATOM 1549 C CA . ALA A 1 197 ? 4.030 14.105 25.858 1.00 63.44 197 ALA A CA 1
ATOM 1550 C C . ALA A 1 197 ? 2.925 13.400 26.667 1.00 63.44 197 ALA A C 1
ATOM 1552 O O . ALA A 1 197 ? 2.971 13.408 27.897 1.00 63.44 197 ALA A O 1
ATOM 1553 N N . GLY A 1 198 ? 1.952 12.782 25.988 1.00 58.28 198 GLY A N 1
ATOM 1554 C CA . GLY A 1 198 ? 0.910 11.954 26.594 1.00 58.28 198 GLY A CA 1
ATOM 1555 C C . GLY A 1 198 ? 1.209 10.451 26.641 1.00 58.28 198 GLY A C 1
ATOM 1556 O O . GLY A 1 198 ? 0.367 9.702 27.136 1.00 58.28 198 GLY A O 1
ATOM 1557 N N . VAL A 1 199 ? 2.351 9.988 26.121 1.00 62.47 199 VAL A N 1
ATOM 1558 C CA . VAL A 1 199 ? 2.706 8.560 26.092 1.00 62.47 199 VAL A CA 1
ATOM 1559 C C . VAL A 1 199 ? 3.643 8.258 27.261 1.00 62.47 199 VAL A C 1
ATOM 1561 O O . VAL A 1 199 ? 4.780 8.717 27.288 1.00 62.47 199 VAL A O 1
ATOM 1564 N N . GLU A 1 200 ? 3.160 7.504 28.249 1.00 69.75 200 GLU A N 1
ATOM 1565 C CA . GLU A 1 200 ? 3.991 7.046 29.367 1.00 69.75 200 GLU A CA 1
ATOM 1566 C C . GLU A 1 200 ? 5.004 5.991 28.899 1.00 69.75 200 GLU A C 1
ATOM 1568 O O . GLU A 1 200 ? 4.647 5.045 28.193 1.00 69.75 200 GLU A O 1
ATOM 1573 N N . ASP A 1 201 ? 6.261 6.120 29.332 1.00 80.00 201 ASP A N 1
ATOM 1574 C CA . ASP A 1 201 ? 7.303 5.129 29.055 1.00 80.00 201 ASP A CA 1
ATOM 1575 C C . ASP A 1 201 ? 6.915 3.749 29.602 1.00 80.00 201 ASP A C 1
ATOM 1577 O O . ASP A 1 201 ? 6.522 3.610 30.768 1.00 80.00 201 ASP A O 1
ATOM 1581 N N . LEU A 1 202 ? 7.082 2.711 28.776 1.00 70.44 202 LEU A N 1
ATOM 1582 C CA . LEU A 1 202 ? 6.871 1.325 29.190 1.00 70.44 202 LEU A CA 1
ATOM 1583 C C . LEU A 1 202 ? 7.847 0.947 30.316 1.00 70.44 202 LEU A C 1
ATOM 1585 O O . LEU A 1 202 ? 9.065 1.048 30.171 1.00 70.44 202 LEU A O 1
ATOM 1589 N N . ASN A 1 203 ? 7.309 0.488 31.439 1.00 81.75 203 ASN A N 1
ATOM 1590 C CA . ASN A 1 203 ? 8.025 0.032 32.622 1.00 81.75 203 ASN A CA 1
ATOM 1591 C C . ASN A 1 203 ? 7.270 -1.129 33.289 1.00 81.75 203 ASN A C 1
ATOM 1593 O O . ASN A 1 203 ? 6.115 -1.402 32.969 1.00 81.75 203 ASN A O 1
ATOM 1597 N N . ASP A 1 204 ? 7.899 -1.789 34.262 1.00 80.50 204 ASP A N 1
ATOM 1598 C CA . ASP A 1 204 ? 7.331 -2.965 34.941 1.00 80.50 204 ASP A CA 1
ATOM 1599 C C . ASP A 1 204 ? 5.948 -2.727 35.585 1.00 80.50 204 ASP A C 1
ATOM 1601 O O . ASP A 1 204 ? 5.224 -3.687 35.834 1.00 80.50 204 ASP A O 1
ATOM 1605 N N . ASN A 1 205 ? 5.559 -1.473 35.853 1.00 78.94 205 ASN A N 1
ATOM 1606 C CA . ASN A 1 205 ? 4.265 -1.141 36.458 1.00 78.94 205 ASN A CA 1
ATOM 1607 C C . ASN A 1 205 ? 3.153 -0.843 35.438 1.00 78.94 205 ASN A C 1
ATOM 1609 O O . ASN A 1 205 ? 1.989 -0.830 35.832 1.00 78.94 205 ASN A O 1
ATOM 1613 N N . ASN A 1 206 ? 3.479 -0.573 34.168 1.00 79.19 206 ASN A N 1
ATOM 1614 C CA . ASN A 1 206 ? 2.492 -0.326 33.104 1.00 79.19 206 ASN A CA 1
ATOM 1615 C C . ASN A 1 206 ? 2.588 -1.327 31.936 1.00 79.19 206 ASN A C 1
ATOM 1617 O O . ASN A 1 206 ? 1.810 -1.245 30.986 1.00 79.19 206 ASN A O 1
ATOM 1621 N N . TYR A 1 207 ? 3.511 -2.287 32.019 1.00 78.88 207 TYR A N 1
ATOM 1622 C CA . TYR A 1 207 ? 3.623 -3.398 31.088 1.00 78.88 207 TYR A CA 1
ATOM 1623 C C . TYR A 1 207 ? 2.672 -4.531 31.487 1.00 78.88 207 TYR A C 1
ATOM 1625 O O . TYR A 1 207 ? 2.911 -5.235 32.469 1.00 78.88 207 TYR A O 1
ATOM 1633 N N . ASP A 1 208 ? 1.616 -4.733 30.698 1.00 75.31 208 ASP A N 1
ATOM 1634 C CA . ASP A 1 208 ? 0.755 -5.911 30.811 1.00 75.31 208 ASP A CA 1
ATOM 1635 C C . ASP A 1 208 ? 1.245 -6.993 29.829 1.00 75.31 208 ASP A C 1
ATOM 1637 O O . ASP A 1 208 ? 1.147 -6.810 28.607 1.00 75.31 208 ASP A O 1
ATOM 1641 N N . PRO A 1 209 ? 1.866 -8.089 30.307 1.00 71.75 209 PRO A N 1
ATOM 1642 C CA . PRO A 1 209 ? 2.369 -9.132 29.427 1.00 71.75 209 PRO A CA 1
ATOM 1643 C C . PRO A 1 209 ? 1.213 -9.771 28.641 1.00 71.75 209 PRO A C 1
ATOM 1645 O O . PRO A 1 209 ? 0.190 -10.110 29.233 1.00 71.75 209 PRO A O 1
ATOM 1648 N N . PRO A 1 210 ? 1.374 -10.023 27.328 1.00 61.78 210 PRO A N 1
ATOM 1649 C CA . PRO A 1 210 ? 0.321 -10.647 26.534 1.00 61.78 210 PRO A CA 1
ATOM 1650 C C . PRO A 1 210 ? -0.063 -12.018 27.111 1.00 61.78 210 PRO A C 1
ATOM 1652 O O . PRO A 1 210 ? 0.814 -12.793 27.506 1.00 61.78 210 PRO A O 1
ATOM 1655 N N . GLU A 1 211 ? -1.364 -12.327 27.137 1.00 66.12 211 GLU A N 1
ATOM 1656 C CA . GLU A 1 211 ? -1.886 -13.612 27.619 1.00 66.12 211 GLU A CA 1
ATOM 1657 C C . GLU A 1 211 ? -1.257 -14.776 26.829 1.00 66.12 211 GLU A C 1
ATOM 1659 O O . GLU A 1 211 ? -1.424 -14.904 25.615 1.00 66.12 211 GLU A O 1
ATOM 1664 N N . LYS A 1 212 ? -0.478 -15.620 27.518 1.00 59.12 212 LYS A N 1
ATOM 1665 C CA . LYS A 1 212 ? 0.438 -16.600 26.900 1.00 59.12 212 LYS A CA 1
ATOM 1666 C C . LYS A 1 212 ? -0.192 -17.925 26.460 1.00 59.12 212 LYS A C 1
ATOM 1668 O O . LYS A 1 212 ? 0.517 -18.753 25.898 1.00 59.12 212 LYS A O 1
ATOM 1673 N N . GLU A 1 213 ? -1.482 -18.151 26.674 1.00 63.97 213 GLU A N 1
ATOM 1674 C CA . GLU A 1 213 ? -2.121 -19.442 26.371 1.00 63.97 213 GLU A CA 1
ATOM 1675 C C . GLU A 1 213 ? -3.154 -19.314 25.247 1.00 63.97 213 GLU A C 1
ATOM 1677 O O . GLU A 1 213 ? -4.348 -19.564 25.422 1.00 63.97 213 GLU A O 1
ATOM 1682 N N . MET A 1 214 ? -2.675 -18.915 24.066 1.00 70.06 214 MET A N 1
ATOM 1683 C CA . MET A 1 214 ? -3.436 -19.092 22.833 1.00 70.06 214 MET A CA 1
ATOM 1684 C C . MET A 1 214 ? -3.271 -20.533 22.343 1.00 70.06 214 MET A C 1
ATOM 1686 O O . MET A 1 214 ? -2.153 -21.014 22.155 1.00 70.06 214 MET A O 1
ATOM 1690 N N . LEU A 1 215 ? -4.385 -21.224 22.140 1.00 77.44 215 LEU A N 1
ATOM 1691 C CA . LEU A 1 215 ? -4.442 -22.556 21.550 1.00 77.44 215 LEU A CA 1
ATOM 1692 C C . LEU A 1 215 ? -4.846 -22.435 20.079 1.00 77.44 215 LEU A C 1
ATOM 1694 O O . LEU A 1 215 ? -5.686 -21.609 19.727 1.00 77.44 215 LEU A O 1
ATOM 1698 N N . GLU A 1 216 ? -4.275 -23.279 19.223 1.00 80.19 216 GLU A N 1
ATOM 1699 C CA . GLU A 1 216 ? -4.655 -23.398 17.815 1.00 80.19 216 GLU A CA 1
ATOM 1700 C C . GLU A 1 216 ? -5.512 -24.654 17.613 1.00 80.19 216 GLU A C 1
ATOM 1702 O O . GLU A 1 216 ? -5.147 -25.755 18.032 1.00 80.19 216 GLU A O 1
ATOM 1707 N N . CYS A 1 217 ? -6.671 -24.504 16.972 1.00 74.00 217 CYS A N 1
ATOM 1708 C CA . CYS A 1 217 ? -7.533 -25.631 16.645 1.00 74.00 217 CYS A CA 1
ATOM 1709 C C . CYS A 1 217 ? -6.882 -26.513 15.564 1.00 74.00 217 CYS A C 1
ATOM 1711 O O . CYS A 1 217 ? -6.678 -26.030 14.452 1.00 74.00 217 CYS A O 1
ATOM 1713 N N . PRO A 1 218 ? -6.674 -27.822 15.792 1.00 77.62 218 PRO A N 1
ATOM 1714 C CA . PRO A 1 218 ? -6.050 -28.706 14.803 1.00 77.62 218 PRO A CA 1
ATOM 1715 C C . PRO A 1 218 ? -6.914 -28.977 13.558 1.00 77.62 218 PRO A C 1
ATOM 1717 O O . PRO A 1 218 ? -6.423 -29.564 12.602 1.00 77.62 218 PRO A O 1
ATOM 1720 N N . ASN A 1 219 ? -8.198 -28.592 13.563 1.00 71.69 219 ASN A N 1
ATOM 1721 C CA . ASN A 1 219 ? -9.112 -28.810 12.436 1.00 71.69 219 ASN A CA 1
ATOM 1722 C C . ASN A 1 219 ? -9.272 -27.567 11.547 1.00 71.69 219 ASN A C 1
ATOM 1724 O O . ASN A 1 219 ? -9.243 -27.668 10.326 1.00 71.69 219 ASN A O 1
ATOM 1728 N N . CYS A 1 220 ? -9.477 -26.392 12.149 1.00 79.81 220 CYS A N 1
ATOM 1729 C CA . CYS A 1 220 ? -9.743 -25.155 11.407 1.00 79.81 220 CYS A CA 1
ATOM 1730 C C . CYS A 1 220 ? -8.647 -24.092 11.542 1.00 79.81 220 CYS A C 1
ATOM 1732 O O . CYS A 1 220 ? -8.803 -23.013 10.975 1.00 79.81 220 CYS A O 1
ATOM 1734 N N . HIS A 1 221 ? -7.571 -24.369 12.289 1.00 70.62 221 HIS A N 1
ATOM 1735 C CA . HIS A 1 221 ? -6.458 -23.445 12.551 1.00 70.62 221 HIS A CA 1
ATOM 1736 C C . HIS A 1 221 ? -6.863 -22.116 13.217 1.00 70.62 221 HIS A C 1
ATOM 1738 O O . HIS A 1 221 ? -6.116 -21.142 13.200 1.00 70.62 221 HIS A O 1
ATOM 1744 N N . HIS A 1 222 ? -8.054 -22.056 13.824 1.00 76.50 222 HIS A N 1
ATOM 1745 C CA . HIS A 1 222 ? -8.485 -20.905 14.620 1.00 76.50 222 HIS A CA 1
ATOM 1746 C C . HIS A 1 222 ? -7.651 -20.807 15.900 1.00 76.50 222 HIS A C 1
ATOM 1748 O O . HIS A 1 222 ? -7.507 -21.806 16.606 1.00 76.50 222 HIS A O 1
ATOM 1754 N N . VAL A 1 223 ? -7.132 -19.614 16.194 1.00 77.00 223 VAL A N 1
ATOM 1755 C CA . VAL A 1 223 ? -6.306 -19.328 17.374 1.00 77.00 223 VAL A CA 1
ATOM 1756 C C . VAL A 1 223 ? -7.140 -18.555 18.387 1.00 77.00 223 VAL A C 1
ATOM 1758 O O . VAL A 1 223 ? -7.695 -17.508 18.055 1.00 77.00 223 VAL A O 1
ATOM 1761 N N . ASP A 1 224 ? -7.249 -19.069 19.611 1.00 77.19 224 ASP A N 1
ATOM 1762 C CA . ASP A 1 224 ? -8.032 -18.429 20.671 1.00 77.19 224 ASP A CA 1
ATOM 1763 C C . ASP A 1 224 ? -7.549 -18.818 22.077 1.00 77.19 224 ASP A C 1
ATOM 1765 O O . ASP A 1 224 ? -6.734 -19.721 22.251 1.00 77.19 224 ASP A O 1
ATOM 1769 N N . THR A 1 225 ? -8.080 -18.157 23.099 1.00 78.19 225 THR A N 1
ATOM 1770 C CA . THR A 1 225 ? -7.851 -18.502 24.509 1.00 78.19 225 THR A CA 1
ATOM 1771 C C . THR A 1 225 ? -8.451 -19.864 24.867 1.00 78.19 225 THR A C 1
ATOM 1773 O O . THR A 1 225 ? -9.518 -20.242 24.372 1.00 78.19 225 THR A O 1
ATOM 1776 N N . ALA A 1 226 ? -7.814 -20.594 25.791 1.00 74.00 226 ALA A N 1
ATOM 1777 C CA . ALA A 1 226 ? -8.256 -21.927 26.221 1.00 74.00 226 ALA A CA 1
ATOM 1778 C C . ALA A 1 226 ? -9.735 -21.994 26.658 1.00 74.00 226 ALA A C 1
ATOM 1780 O O . ALA A 1 226 ? -10.410 -22.992 26.415 1.00 74.00 226 ALA A O 1
ATOM 1781 N N . ASN A 1 227 ? -10.271 -20.908 27.220 1.00 70.12 227 ASN A N 1
ATOM 1782 C CA . ASN A 1 227 ? -11.664 -20.807 27.666 1.00 70.12 227 ASN A CA 1
ATOM 1783 C C . ASN A 1 227 ? -12.694 -20.930 26.529 1.00 70.12 227 ASN A C 1
ATOM 1785 O O . ASN A 1 227 ? -13.847 -21.283 26.781 1.00 70.12 227 ASN A O 1
ATOM 1789 N N . ARG A 1 228 ? -12.300 -20.642 25.283 1.00 69.94 228 ARG A N 1
ATOM 1790 C CA . ARG A 1 228 ? -13.160 -20.774 24.096 1.00 69.94 228 ARG A CA 1
ATOM 1791 C C . ARG A 1 228 ? -13.040 -22.135 23.412 1.00 69.94 228 ARG A C 1
ATOM 1793 O O . ARG A 1 228 ? -13.874 -22.469 22.569 1.00 69.94 228 ARG A O 1
ATOM 1800 N N . PHE A 1 229 ? -12.078 -22.960 23.821 1.00 72.06 229 PHE A N 1
ATOM 1801 C CA . PHE A 1 229 ? -11.979 -24.347 23.390 1.00 72.06 229 PHE A CA 1
ATOM 1802 C C . PHE A 1 229 ? -12.820 -25.237 24.304 1.00 72.06 229 PHE A C 1
ATOM 1804 O O . PHE A 1 229 ? -12.484 -25.494 25.458 1.00 72.06 229 PHE A O 1
ATOM 1811 N N . LYS A 1 230 ? -13.927 -25.766 23.777 1.00 72.06 230 LYS A N 1
ATOM 1812 C CA . LYS A 1 230 ? -14.647 -26.847 24.457 1.00 72.06 230 LYS A CA 1
ATOM 1813 C C . LYS A 1 230 ? -13.868 -28.142 24.262 1.00 72.06 230 LYS A C 1
ATOM 1815 O O . LYS A 1 230 ? -13.687 -28.590 23.131 1.00 72.06 230 LYS A O 1
ATOM 1820 N N . LYS A 1 231 ? -13.425 -28.755 25.361 1.00 59.91 231 LYS A N 1
ATOM 1821 C CA . LYS A 1 231 ? -12.877 -30.113 25.340 1.00 59.91 231 LYS A CA 1
ATOM 1822 C C . LYS A 1 231 ? -13.973 -31.042 24.823 1.00 59.91 231 LYS A C 1
ATOM 1824 O O . LYS A 1 231 ? -15.008 -31.190 25.466 1.00 59.91 231 LYS A O 1
ATOM 1829 N N . VAL A 1 232 ? -13.771 -31.620 23.644 1.00 60.56 232 VAL A N 1
ATOM 1830 C CA . VAL A 1 232 ? -14.649 -32.681 23.155 1.00 60.56 232 VAL A CA 1
ATOM 1831 C C . VAL A 1 232 ? -14.342 -33.895 24.025 1.00 60.56 232 VAL A C 1
ATOM 1833 O O . VAL A 1 232 ? -13.214 -34.389 24.017 1.00 60.56 232 VAL A O 1
ATOM 1836 N N . GLU A 1 233 ? -15.301 -34.329 24.839 1.00 46.72 233 GLU A N 1
ATOM 1837 C CA . GLU A 1 233 ? -15.224 -35.642 25.475 1.00 46.72 233 GLU A CA 1
ATOM 1838 C C . GLU A 1 233 ? -15.290 -36.670 24.348 1.00 46.72 233 GLU A C 1
ATOM 1840 O O . GLU A 1 233 ? -16.353 -36.950 23.800 1.00 46.72 233 GLU A O 1
ATOM 1845 N N . GLY A 1 234 ? -14.126 -37.150 23.915 1.00 45.00 234 GLY A N 1
ATOM 1846 C CA . GLY A 1 234 ? -14.063 -38.255 22.978 1.00 45.00 234 GLY A CA 1
ATOM 1847 C C . GLY A 1 234 ? -14.682 -39.475 23.641 1.00 45.00 234 GLY A C 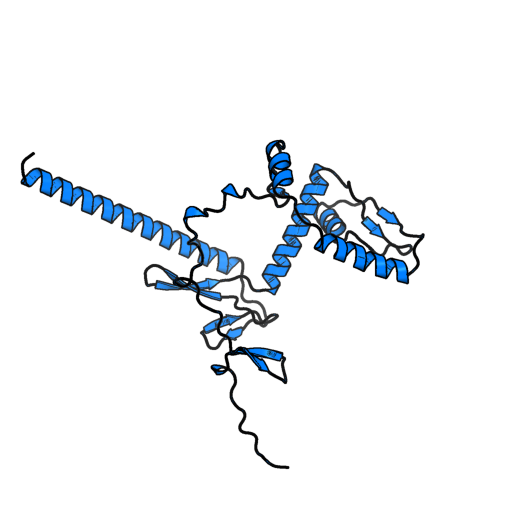1
ATOM 1848 O O . GLY A 1 234 ? -14.185 -39.932 24.671 1.00 45.00 234 GLY A O 1
ATOM 1849 N N . SER A 1 235 ? -15.746 -40.006 23.039 1.00 40.56 235 SER A N 1
ATOM 1850 C CA . SER A 1 235 ? -16.065 -41.422 23.149 1.00 40.56 235 SER A CA 1
ATOM 1851 C C . SER A 1 235 ? -14.804 -42.182 22.755 1.00 40.56 235 SER A C 1
ATOM 1853 O O . SER A 1 235 ? -14.396 -42.174 21.593 1.00 40.56 235 SER A O 1
ATOM 1855 N N . ALA A 1 236 ? -14.143 -42.767 23.746 1.00 44.81 236 ALA A N 1
ATOM 1856 C CA . ALA A 1 236 ? -13.177 -43.817 23.513 1.00 44.81 236 ALA A CA 1
ATOM 1857 C C . ALA A 1 236 ? -13.962 -45.047 23.052 1.00 44.81 236 ALA A C 1
ATOM 1859 O O . ALA A 1 236 ? -14.228 -45.920 23.862 1.00 44.81 236 ALA A O 1
ATOM 1860 N N . ASP A 1 237 ? -14.363 -45.070 21.784 1.00 42.06 237 ASP A N 1
ATOM 1861 C CA . ASP A 1 237 ? -14.934 -46.243 21.136 1.00 42.06 237 ASP A CA 1
ATOM 1862 C C . ASP A 1 237 ? -14.323 -46.367 19.729 1.00 42.06 237 ASP A C 1
ATOM 1864 O O . ASP A 1 237 ? -14.660 -45.602 18.825 1.00 42.06 237 ASP A O 1
ATOM 1868 N N . GLU A 1 238 ? -13.413 -47.348 19.646 1.00 35.19 238 GLU A N 1
ATOM 1869 C CA . GLU A 1 238 ? -12.940 -48.140 18.487 1.00 35.19 238 GLU A CA 1
ATOM 1870 C C . GLU A 1 238 ? -12.001 -47.512 17.437 1.00 35.19 238 GLU A C 1
ATOM 1872 O O . GLU A 1 238 ? -12.425 -46.718 16.571 1.00 35.19 238 GLU A O 1
#

Radius of gyration: 27.71 Å; chains: 1; bounding box: 43×90×79 Å

Foldseek 3Di:
DDPVVVVVVVVVVVVVVVVVVVVVVVVVVVVVVVQQVVLCVVLPDDPQWDQDPVRFIADRPQRF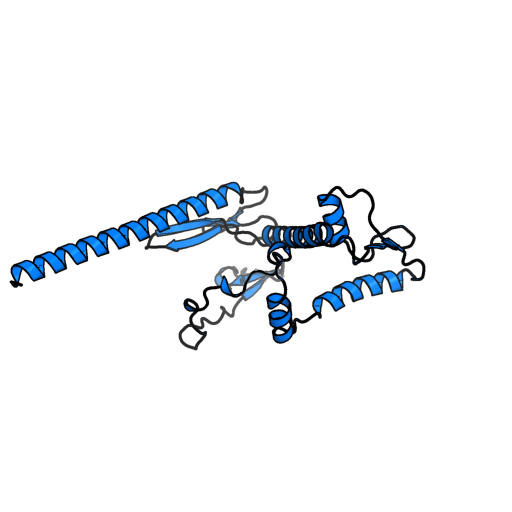TQWDWDDDPNDIDIGGDQGPVRVVVVVLVLLLQLLLVCCVPPNCPDFFEAEPVRHTLDDPSNVSSCVVVVNPDTDYDYPPVDDPVRSVVSSVVVVVVVVVDDDPVVVVVVVVVVDPDPCVSNVDDDPVVDPCVPPDDDDPVPDDDPDDAWDADPPPRDTDHPVPDDDDPDPPDD

=== Feature glossary ===
A reading guide for the features in this record.

Start from the sequence.

  · Sequence gives the chain of amino acids in standard one-letter code (A=alanine, C=cysteine, …, Y=tyrosine), read N→C. It is the only feature that is directly encoded by the gene; all structural features are derived from the folded form of this sequence.

Fold it, and you get atomic coordinates and the backbone conformation that goes with them.

  · Structure coordinates are given as an mmCIF _atom_site loop: one row per atom with element, residue name, chain id, sequence number, and x/y/z position in Å. Only the four main-chain atoms per residue are included here; side chains are omitted to keep the record compact.

  · Backbone dihedral angles. Every residue except chain termini has a φ (preceding-C → N → Cα → C) and a ψ (N → Cα → C → next-N). They are reported in degrees following the IUPAC sign convention. Secondary structure is essentially a statement about which (φ, ψ) basin each residue occupies.

  · Eight-state secondary structure (DSSP): H is the canonical α-helix, G the tighter 3₁₀-helix, I the wider π-helix; E/B are β-structure, T and S are turns and bends, and '-' is everything else. DSSP derives these from the pattern of main-chain N–H···O=C hydrogen bonds, not from the sequence.

  · SS3 is a coarse helix/strand/coil call (letters a/b/c) made by the P-SEA algorithm from inter-Cα distances and dihedrals. It is less detailed than DSSP but needs only Cα positions.

Summarize the fold with a handful of shape descriptors and a per-residue structural alphabet.

  · Radius of gyration (Rg) is the root-mean-square distance of Cα atoms from their centroid — a single number for overall size and compactness. A globular domain of N residues has Rg ≈ 2.2·N^0.38 Å; an extended or disordered chain has a much larger Rg. The Cα contact count is the number of residue pairs whose Cα atoms are within 8 Å and are more than four positions apart in sequence — a standard proxy for tertiary packing density. The bounding box is the smallest axis-aligned box enclosing all Cα atoms.

  · 3Di is Foldseek's structural alphabet. Each residue is assigned one of twenty discrete states based on how its Cα sits relative to its spatial (not sequential) neighbors. Aligning 3Di strings finds structural homologs roughly as well as full 3D superposition, but orders of magnitude faster.

  · Solvent-accessible surface area (SASA) is the area in Å² traced out by the centre of a 1.4 Å probe sphere (a water molecule) rolled over the protein's van der Waals surface (Shrake–Rupley / Lee–Richards construction). Buried residues have near-zero SASA; fully exposed residues can exceed 200 Å². The total SASA scales roughly with the number of surface residues.

Ask how reliable the model is.

  · For AlphaFold models, the B-factor field carries pLDDT — the model's own estimate of local accuracy on a 0–100 scale. Regions with pLDDT<50 should be treated as essentially unmodeled; they often correspond to intrinsically disordered segments.

  · For experimental (PDB) structures, the B-factor (temperature factor) quantifies the positional spread of each atom in the crystal — a combination of thermal vibration and static disorder — in units of Å². High B-factors mark flexible loops or poorly resolved regions; low B-factors mark the rigid, well-ordered core.

  · Predicted Aligned Error (PAE) is an AlphaFold confidence matrix: entry (i, j) is the expected error in the position of residue j, in ångströms, when the prediction is superimposed on the true structure at residue i. Low PAE within a block of residues means that block is internally rigid and well-predicted; high PAE between two blocks means their relative placement is uncertain even if each block individually is confident.

Place it in context: what it resembles, what it is annotated as, and how it looks.

  · Structural nearest neighbors (via Foldseek easy-search vs the PDB). Reported per hit: target PDB id, E-value, and alignment TM-score. A TM-score above ~0.5 is the conventional threshold for 'same fold'.

  · Functional annotations link the protein to curated databases. InterPro entries identify conserved domains and families by matching the sequence against member-database signatures (Pfam, PROSITE, CDD, …). Gene Ontology (GO) terms describe molecular function, biological process, and cellular component in a controlled vocabulary. CATH places the structure in a hierarchical fold classification (Class/Architecture/Topology/Homologous-superfamily). The organism is the source species.

  · The contact map is a binary N×N matrix image: pixel (i, j) is dark where Cα_i and Cα_j are within 8 Å and |i−j|>4. Because the |i−j|>4 filter removes local helical contacts, off-diagonal stripes parallel to the main diagonal indicate parallel β-sheets; stripes perpendicular to it indicate antiparallel β-sheets. The Ramachandran plot scatters every residue's (φ, ψ) pair against the sterically allowed regions. The PAE heatmap renders the predicted-aligned-error matrix.

  · Six rendered views show the 3D structure from the faces of a cube — i.e. along ±x, ±y, ±z. Rendering representation is drawn randomly per protein from cartoon (secondary-structure ribbons), sticks (backbone bonds), or molecular surface; coloring is either N→C rainbow (blue at the N-terminus through red at the C-terminus) or one color per chain.